Protein AF-A0AAE0BV08-F1 (afdb_monomer_lite)

Secondary structure (DSSP, 8-state):
-HHHHHHHHHH-TT------HHHHHHHHHHHHHTSHHHHHHHHHHHHHHHHHHH-HHHHHHHHHHHHHHHHHHHHHS---HHHHHHHHHH--PPPPPPP-TTSTTHHHHHHHHHHHTHHHHHHHHHSTTHHHHTTPPP--TT--HHHHHHHHHHTTGGG----TTHHHHHHHHHHHHHHHHHHHHHHHT-HHHHHHHHHHHHHHHHHHHHHHHHTSSS--HHHHHHHHHHHH----TT-TTS--TTHHHH-TT---SS-HHHHHHHHHHHHHHHHHH--HHHHHHHHT-TTTTTS-GGGSHHHHHHHHHHHHHHTTT-HHHHHHHHHHHHHTHHHHTT-

pLDDT: mean 81.45, std 15.96, range [38.78, 97.81]

Organism: NCBI:txid36881

InterPro domains:
  IPR012337 Ribonuclease H-like superfamily [SSF53098] (16-294)

Radius of gyration: 28.5 Å; chains: 1; bounding box: 65×54×90 Å

Foldseek 3Di:
DVVVQVVVCVVVVLDHDFDQQLVLLLVLLVVLCVQPLNVVLLVLLLLLQVVCVVQPVSVVQLQVLQVVVVVVVVVPPPDDPPVVVVVVVVDDDQHQFHQDPPDRCSSLVNLVSVLVSLRSLLCSLPPPCNCVSLVNFPPDPPDDSVVSLVVSLVVVCPPDPDDDDVSVVVSVVSVVSNVSSVVNNVSSPDVLSNVLSVVSSLLCVLSVVSSVVSVDPDDCLLVSLVSLCLQQPADDPPCPPRHRSLNLLQDPPRPHPDDNVSSVVSNVSSVVSCVRRDALSSLLSNLVDPVNLVDPSVVDVVSLVSQLVVLCSVVVNDNVRSVVVVVCSVCVSVVVVPD

Sequence (339 aa):
MREARAQVEEKLPHSFTYSCGIHGVHKWIEDYCALPTVAKVIKDHEFIVKKFRNKQFLHAELFRAQRSAELKHLFTSTIVEEDTEKEYERFTPLTLVRKGATRMGSAYDMLVRNMELKEALDKVVTHADYGKRCGIAQRRSGMAAEQVAAETVVARDAYATETGEAAEELRLTIVEMQKQYIALKELVRDENMWDLTQEVIDLLAPLIVFLKDLDSHQAMMGEVYRRCERLTKDVEEGDEGDAGHFSKYGAEDYASLLPLDERQRLQEIGIARWNYLHTPLHSFAYCLNPRLHFIDHFADTEVRQDFHTCAMKFCGGDEDLATEMEVDYTEYPYHFRKR

Structure (mmCIF, N/CA/C/O backbone):
data_AF-A0AAE0BV08-F1
#
_entry.id   AF-A0AAE0BV08-F1
#
loop_
_atom_site.group_PDB
_atom_site.id
_atom_site.type_symbol
_atom_site.label_atom_id
_atom_site.label_alt_id
_atom_site.label_comp_id
_atom_site.label_asym_id
_atom_site.label_entity_id
_atom_site.label_seq_id
_atom_site.pdbx_PDB_ins_code
_atom_site.Cartn_x
_atom_site.Cartn_y
_atom_site.Cartn_z
_atom_site.occupancy
_atom_site.B_iso_or_equiv
_atom_site.auth_seq_id
_atom_site.auth_comp_id
_atom_site.auth_asym_id
_atom_site.auth_atom_id
_atom_site.pdbx_PDB_model_num
ATOM 1 N N . MET A 1 1 ? 17.265 12.134 -7.897 1.00 74.50 1 MET A N 1
ATOM 2 C CA . MET A 1 1 ? 17.816 10.773 -8.119 1.00 74.50 1 MET A CA 1
ATOM 3 C C . MET A 1 1 ? 18.442 10.584 -9.486 1.00 74.50 1 MET A C 1
ATOM 5 O O . MET A 1 1 ? 19.548 10.067 -9.514 1.00 74.50 1 MET A O 1
ATOM 9 N N . ARG A 1 2 ? 17.797 10.990 -10.593 1.00 74.44 2 ARG A N 1
ATOM 10 C CA . ARG A 1 2 ? 18.410 10.926 -11.936 1.00 74.44 2 ARG A CA 1
ATOM 11 C C . ARG A 1 2 ? 19.794 11.593 -11.971 1.00 74.44 2 ARG A C 1
ATOM 13 O O . ARG A 1 2 ? 20.752 10.949 -12.369 1.00 74.44 2 ARG A O 1
ATOM 20 N N . GLU A 1 3 ? 19.914 12.794 -11.407 1.00 79.50 3 GLU A N 1
ATOM 21 C CA . GLU A 1 3 ? 21.197 13.504 -11.257 1.00 79.50 3 GLU A CA 1
ATOM 22 C C . GLU A 1 3 ? 22.227 12.736 -10.415 1.00 79.50 3 GLU A C 1
ATOM 24 O O . GLU A 1 3 ? 23.377 12.603 -10.813 1.00 79.50 3 GLU A O 1
ATOM 29 N N . ALA A 1 4 ? 21.818 12.181 -9.270 1.00 83.19 4 ALA A N 1
ATOM 30 C CA . ALA A 1 4 ? 22.711 11.399 -8.414 1.00 83.19 4 ALA A CA 1
ATOM 31 C C . ALA A 1 4 ? 23.225 10.134 -9.124 1.00 83.19 4 ALA A C 1
ATOM 33 O O . ALA A 1 4 ? 24.393 9.791 -8.982 1.00 83.19 4 ALA A O 1
ATOM 34 N N . ARG A 1 5 ? 22.376 9.464 -9.919 1.00 84.06 5 ARG A N 1
ATOM 35 C CA . ARG A 1 5 ? 22.797 8.338 -10.769 1.00 84.06 5 ARG A CA 1
ATOM 36 C C . ARG A 1 5 ? 23.774 8.804 -11.842 1.00 84.06 5 ARG A C 1
ATOM 38 O O . ARG A 1 5 ? 24.831 8.203 -11.961 1.00 84.06 5 ARG A O 1
ATOM 45 N N . ALA A 1 6 ? 23.471 9.900 -12.540 1.00 82.62 6 ALA A N 1
ATOM 46 C CA . ALA A 1 6 ? 24.358 10.462 -13.556 1.00 82.62 6 ALA A CA 1
ATOM 47 C C . ALA A 1 6 ? 25.756 10.776 -12.992 1.00 82.62 6 ALA A C 1
ATOM 49 O O . ALA A 1 6 ? 26.750 10.403 -13.599 1.00 82.62 6 ALA A O 1
ATOM 50 N N . GLN A 1 7 ? 25.846 11.347 -11.785 1.00 87.88 7 GLN A N 1
ATOM 51 C CA . GLN A 1 7 ? 27.127 11.608 -11.108 1.00 87.88 7 GLN A CA 1
ATOM 52 C C . GLN A 1 7 ? 27.908 10.333 -10.743 1.00 87.88 7 GLN A C 1
ATOM 54 O O . GLN A 1 7 ? 29.138 10.354 -10.688 1.00 87.88 7 GLN A O 1
ATOM 59 N N . VAL A 1 8 ? 27.217 9.231 -10.426 1.00 88.00 8 VAL A N 1
ATOM 60 C CA . VAL A 1 8 ? 27.863 7.936 -10.152 1.00 88.00 8 VAL A CA 1
ATOM 61 C C . VAL A 1 8 ? 28.336 7.299 -11.455 1.00 88.00 8 VAL A C 1
ATOM 63 O O . VAL A 1 8 ? 29.470 6.834 -11.521 1.00 88.00 8 VAL A O 1
ATOM 66 N N . GLU A 1 9 ? 27.499 7.318 -12.490 1.00 85.94 9 GLU A N 1
ATOM 67 C CA . GLU A 1 9 ? 27.819 6.751 -13.801 1.00 85.94 9 GLU A CA 1
ATOM 68 C C . GLU A 1 9 ? 28.918 7.540 -14.528 1.00 85.94 9 GLU A C 1
ATOM 70 O O . GLU A 1 9 ? 29.739 6.932 -15.201 1.00 85.94 9 GLU A O 1
ATOM 75 N N . GLU A 1 10 ? 29.034 8.855 -14.317 1.00 87.31 10 GLU A N 1
ATOM 76 C CA . GLU A 1 10 ? 30.170 9.657 -14.803 1.00 87.31 10 GLU A CA 1
ATOM 77 C C . GLU A 1 10 ? 31.505 9.161 -14.221 1.00 87.31 10 GLU A C 1
ATOM 79 O O . GLU A 1 10 ? 32.517 9.082 -14.916 1.00 87.31 10 GLU A O 1
ATOM 84 N N . LYS A 1 11 ? 31.509 8.781 -12.939 1.00 91.69 11 LYS A N 1
ATOM 85 C CA . LYS A 1 11 ? 32.701 8.247 -12.260 1.00 91.69 11 LYS A CA 1
ATOM 86 C C . LYS A 1 11 ? 32.967 6.784 -12.599 1.00 91.69 11 LYS A C 1
ATOM 88 O O . LYS A 1 11 ? 34.093 6.319 -12.433 1.00 91.69 11 LYS A O 1
ATOM 93 N N . LEU A 1 12 ? 31.935 6.056 -13.016 1.00 88.75 12 LEU A N 1
ATOM 94 C CA . LEU A 1 12 ? 31.954 4.620 -13.269 1.00 88.75 12 LEU A CA 1
ATOM 95 C C . LEU A 1 12 ? 31.266 4.315 -14.615 1.00 88.75 12 LEU A C 1
ATOM 97 O O . LEU A 1 12 ? 30.197 3.702 -14.630 1.00 88.75 12 LEU A O 1
ATOM 101 N N . PRO A 1 13 ? 31.876 4.699 -15.753 1.00 81.12 13 PRO A N 1
ATOM 102 C CA . PRO A 1 13 ? 31.217 4.700 -17.067 1.00 81.12 13 PRO A CA 1
ATOM 103 C C . PRO A 1 13 ? 30.806 3.309 -17.567 1.00 81.12 13 PRO A C 1
ATOM 105 O O . PRO A 1 13 ? 29.900 3.185 -18.385 1.00 81.12 13 PRO A O 1
ATOM 108 N N . HIS A 1 14 ? 31.434 2.253 -17.046 1.00 80.75 14 HIS A N 1
ATOM 109 C CA . HIS A 1 14 ? 31.120 0.857 -17.375 1.00 80.75 14 HIS A CA 1
ATOM 110 C C . HIS A 1 14 ? 30.172 0.191 -16.366 1.00 80.75 14 HIS A C 1
ATOM 112 O O . HIS A 1 14 ? 30.029 -1.029 -16.358 1.00 80.75 14 HIS A O 1
ATOM 118 N N . SER A 1 15 ? 29.564 0.969 -15.468 1.00 84.25 15 SER A N 1
ATOM 119 C CA . SER A 1 15 ? 28.635 0.474 -14.450 1.00 84.25 15 SER A CA 1
ATOM 120 C C . SER A 1 15 ? 27.222 0.959 -14.738 1.00 84.25 15 SER A C 1
ATOM 122 O O . SER A 1 15 ? 27.007 2.128 -15.053 1.00 84.25 15 SER A O 1
ATOM 124 N N . PHE A 1 16 ? 26.242 0.079 -14.554 1.00 85.56 16 PHE A N 1
ATOM 125 C CA . PHE A 1 16 ? 24.845 0.486 -14.472 1.00 85.56 16 PHE A CA 1
ATOM 126 C C . PHE A 1 16 ? 24.488 0.776 -13.019 1.00 85.56 16 PHE A C 1
ATOM 128 O O . PHE A 1 16 ? 24.707 -0.067 -12.147 1.00 85.56 16 PHE A O 1
ATOM 135 N N . THR A 1 17 ? 23.909 1.947 -12.757 1.00 88.06 17 THR A N 1
ATOM 136 C CA . THR A 1 17 ? 23.398 2.284 -11.424 1.00 88.06 17 THR A CA 1
ATOM 137 C C . THR A 1 17 ? 21.880 2.340 -11.456 1.00 88.06 17 THR A C 1
ATOM 139 O O . THR A 1 17 ? 21.293 3.136 -12.186 1.00 88.06 17 THR A O 1
ATOM 142 N N . TYR A 1 18 ? 21.224 1.539 -10.618 1.00 88.38 18 TYR A N 1
ATOM 143 C CA . TYR A 1 18 ? 19.767 1.514 -10.525 1.00 88.38 18 TYR A CA 1
ATOM 144 C C . TYR A 1 18 ? 19.263 1.665 -9.094 1.00 88.38 18 TYR A C 1
ATOM 146 O O . TYR A 1 18 ? 19.953 1.387 -8.113 1.00 88.38 18 TYR A O 1
ATOM 154 N N . SER A 1 19 ? 18.036 2.167 -8.985 1.00 88.69 19 SER A N 1
ATOM 155 C CA . SER A 1 19 ? 17.345 2.324 -7.709 1.00 88.69 19 SER A CA 1
ATOM 156 C C . SER A 1 19 ? 16.907 0.951 -7.194 1.00 88.69 19 SER A C 1
ATOM 158 O O . SER A 1 19 ? 16.412 0.130 -7.961 1.00 88.69 19 SER A O 1
ATOM 160 N N . CYS A 1 20 ? 17.035 0.698 -5.889 1.00 90.25 20 CYS A N 1
ATOM 161 C CA . CYS A 1 20 ? 16.509 -0.529 -5.287 1.00 90.25 20 CYS A CA 1
ATOM 162 C C . CYS A 1 20 ? 14.979 -0.575 -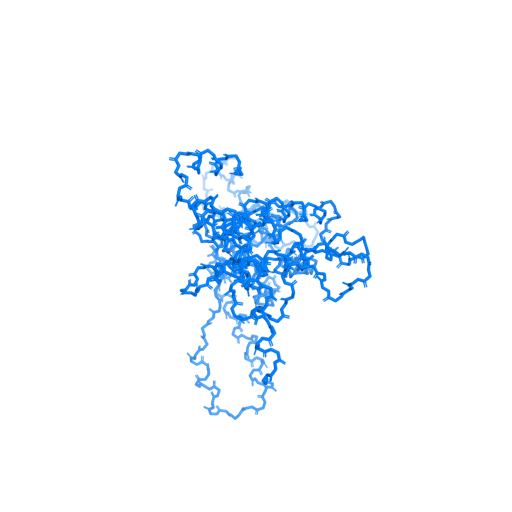5.436 1.00 90.25 20 CYS A C 1
ATOM 164 O O . CYS A 1 20 ? 14.282 0.278 -4.879 1.00 90.25 20 CYS A O 1
ATOM 166 N N . GLY A 1 21 ? 14.470 -1.584 -6.153 1.00 91.31 21 GLY A N 1
ATOM 167 C CA . GLY A 1 21 ? 13.038 -1.776 -6.394 1.00 91.31 21 GLY A CA 1
ATOM 168 C C . GLY A 1 21 ? 12.237 -1.866 -5.098 1.00 91.31 21 GLY A C 1
ATOM 169 O O . GLY A 1 21 ? 11.274 -1.124 -4.917 1.00 91.31 21 GLY A O 1
ATOM 170 N N . ILE A 1 22 ? 12.690 -2.707 -4.160 1.00 92.25 22 ILE A N 1
ATOM 171 C CA . ILE A 1 22 ? 12.053 -2.894 -2.846 1.00 92.25 22 ILE A CA 1
ATOM 172 C C . ILE A 1 22 ? 11.937 -1.552 -2.112 1.00 92.25 22 ILE A C 1
ATOM 174 O O . ILE A 1 22 ? 10.865 -1.193 -1.632 1.00 92.25 22 ILE A O 1
ATOM 178 N N . HIS A 1 23 ? 13.021 -0.770 -2.067 1.00 90.81 23 HIS A N 1
ATOM 179 C CA . HIS A 1 23 ? 13.011 0.535 -1.407 1.00 90.81 23 HIS A CA 1
ATOM 180 C C . HIS A 1 23 ? 12.068 1.517 -2.122 1.00 90.81 23 HIS A C 1
ATOM 182 O O . HIS A 1 23 ? 11.272 2.183 -1.464 1.00 90.81 23 HIS A O 1
ATOM 188 N N . GLY A 1 24 ? 12.105 1.602 -3.454 1.00 92.44 24 GLY A N 1
ATOM 189 C CA . GLY A 1 24 ? 11.241 2.534 -4.180 1.00 92.44 24 GLY A CA 1
ATOM 190 C C . GLY A 1 24 ? 9.751 2.204 -4.055 1.00 92.44 24 GLY A C 1
ATOM 191 O O . GLY A 1 24 ? 8.963 3.111 -3.797 1.00 92.44 24 GLY A O 1
ATOM 192 N N . VAL A 1 25 ? 9.363 0.925 -4.137 1.00 93.81 25 VAL A N 1
ATOM 193 C CA . VAL A 1 25 ? 7.966 0.495 -3.932 1.00 93.81 25 VAL A CA 1
ATOM 194 C C . VAL A 1 25 ? 7.541 0.671 -2.475 1.00 93.81 25 VAL A C 1
ATOM 196 O O . VAL A 1 25 ? 6.439 1.141 -2.207 1.00 93.81 25 VAL A O 1
ATOM 199 N N . HIS A 1 26 ? 8.421 0.385 -1.513 1.00 93.25 26 HIS A N 1
ATOM 200 C CA . HIS A 1 26 ? 8.129 0.659 -0.109 1.00 93.25 26 HIS A CA 1
ATOM 201 C C . HIS A 1 26 ? 7.868 2.151 0.142 1.00 93.25 26 HIS A C 1
ATOM 203 O O . HIS A 1 26 ? 6.894 2.487 0.811 1.00 93.25 26 HIS A O 1
ATOM 209 N N . LYS A 1 27 ? 8.679 3.044 -0.441 1.00 93.25 27 LYS A N 1
ATOM 210 C CA . LYS A 1 27 ? 8.475 4.499 -0.353 1.00 93.25 27 LYS A CA 1
ATOM 211 C C . LYS A 1 27 ? 7.179 4.951 -1.017 1.00 93.25 27 LYS A C 1
ATOM 213 O O . LYS A 1 27 ? 6.532 5.860 -0.516 1.00 93.25 27 LYS A O 1
ATOM 218 N N . TRP A 1 28 ? 6.783 4.302 -2.106 1.00 94.69 28 TRP A N 1
ATOM 219 C CA . TRP A 1 28 ? 5.495 4.548 -2.748 1.00 94.69 28 TRP A CA 1
ATOM 220 C C . TRP A 1 28 ? 4.328 4.209 -1.814 1.00 94.69 28 TRP A C 1
ATOM 222 O O . TRP A 1 28 ? 3.440 5.032 -1.609 1.00 94.69 28 TRP A O 1
ATOM 232 N N . ILE A 1 29 ? 4.378 3.042 -1.164 1.00 94.81 29 ILE A N 1
ATOM 233 C CA . ILE A 1 29 ? 3.390 2.648 -0.149 1.00 94.81 29 ILE A CA 1
ATOM 234 C C . ILE A 1 29 ? 3.372 3.651 1.013 1.00 94.81 29 ILE A C 1
ATOM 236 O O . ILE 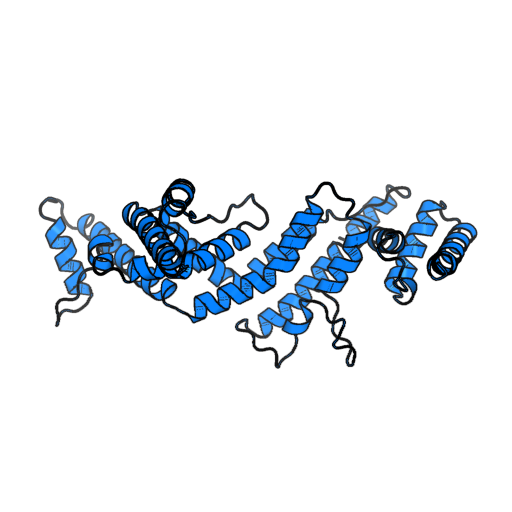A 1 29 ? 2.296 4.018 1.480 1.00 94.81 29 ILE A O 1
ATOM 240 N N . GLU A 1 30 ? 4.540 4.098 1.490 1.00 94.44 30 GLU A N 1
ATOM 241 C CA . GLU A 1 30 ? 4.630 5.096 2.565 1.00 94.44 30 GLU A CA 1
ATOM 242 C C . GLU A 1 30 ? 3.973 6.424 2.187 1.00 94.44 30 GLU A C 1
ATOM 244 O O . GLU A 1 30 ? 3.237 6.973 3.005 1.00 94.44 30 GLU A O 1
ATOM 249 N N . ASP A 1 31 ? 4.187 6.913 0.964 1.00 95.94 31 ASP A N 1
ATOM 250 C CA . ASP A 1 31 ? 3.569 8.154 0.497 1.00 95.94 31 ASP A CA 1
ATOM 251 C C . ASP A 1 31 ? 2.042 8.030 0.408 1.00 95.94 31 ASP A C 1
ATOM 253 O O . ASP A 1 31 ? 1.333 8.935 0.842 1.00 95.94 31 ASP A O 1
ATOM 257 N N . TYR A 1 32 ? 1.519 6.898 -0.082 1.00 95.12 32 TYR A N 1
ATOM 258 C CA . TYR A 1 32 ? 0.073 6.636 -0.080 1.00 95.12 32 TYR A CA 1
ATOM 259 C C . TYR A 1 32 ? -0.476 6.552 1.346 1.00 95.12 32 TYR A C 1
ATOM 261 O O . TYR A 1 32 ? -1.512 7.134 1.650 1.00 95.12 32 TYR A O 1
ATOM 269 N N . CYS A 1 33 ? 0.253 5.908 2.260 1.00 95.50 33 CYS A N 1
ATOM 270 C CA . CYS A 1 33 ? -0.113 5.855 3.676 1.00 95.50 33 CYS A CA 1
ATOM 271 C C . CYS A 1 33 ? -0.043 7.220 4.381 1.00 95.50 33 CYS A C 1
ATOM 273 O O . CYS A 1 33 ? -0.582 7.356 5.481 1.00 95.50 33 CYS A O 1
ATOM 275 N N . ALA A 1 34 ? 0.658 8.197 3.800 1.00 96.25 34 ALA A N 1
ATOM 276 C CA . ALA A 1 34 ? 0.805 9.544 4.339 1.00 96.25 34 ALA A CA 1
ATOM 277 C C . ALA A 1 34 ? -0.304 10.502 3.882 1.00 96.25 34 ALA A C 1
ATOM 279 O O . ALA A 1 34 ? -0.413 11.596 4.443 1.00 96.25 34 ALA A O 1
ATOM 280 N N . LEU A 1 35 ? -1.133 10.104 2.912 1.00 96.25 35 LEU A N 1
ATOM 281 C CA . LEU A 1 35 ? -2.312 10.871 2.525 1.00 96.25 35 LEU A CA 1
ATOM 282 C C . LEU A 1 35 ? -3.265 11.031 3.724 1.00 96.25 35 LEU A C 1
ATOM 284 O O . LEU A 1 35 ? -3.435 10.067 4.477 1.00 96.25 35 LEU A O 1
ATOM 288 N N . PRO A 1 36 ? -3.862 12.216 3.956 1.00 97.56 36 PRO A N 1
ATOM 289 C CA . PRO A 1 36 ? -4.605 12.498 5.186 1.00 97.56 36 PRO A CA 1
ATOM 290 C C . PRO A 1 36 ? -5.713 11.488 5.502 1.00 97.56 36 PRO A C 1
ATOM 292 O O . PRO A 1 36 ? -5.794 11.011 6.641 1.00 97.56 36 PRO A O 1
ATOM 295 N N . THR A 1 37 ? -6.523 11.120 4.510 1.00 96.94 37 THR A N 1
ATOM 296 C CA . THR A 1 37 ? -7.627 10.171 4.683 1.00 96.94 37 THR A CA 1
ATOM 297 C C . THR A 1 37 ? -7.101 8.767 4.981 1.00 96.94 37 THR A C 1
ATOM 299 O O . THR A 1 37 ? -7.521 8.138 5.955 1.00 96.94 37 THR A O 1
ATOM 302 N N . VAL A 1 38 ? -6.091 8.309 4.237 1.00 96.62 38 VAL A N 1
ATOM 303 C CA . VAL A 1 38 ? -5.442 7.004 4.459 1.00 96.62 38 VAL A CA 1
ATOM 304 C C . VAL A 1 38 ? -4.772 6.940 5.838 1.00 96.62 38 VAL A C 1
ATOM 306 O O . VAL A 1 38 ? -4.929 5.971 6.585 1.00 96.62 38 VAL A O 1
ATOM 309 N N . ALA A 1 39 ? -4.060 7.996 6.227 1.00 97.38 39 ALA A N 1
ATOM 310 C CA . ALA A 1 39 ? -3.398 8.102 7.519 1.00 97.38 39 ALA A CA 1
ATOM 311 C C . ALA A 1 39 ? -4.404 8.085 8.679 1.00 97.38 39 ALA A C 1
ATOM 313 O O . ALA A 1 39 ? -4.110 7.518 9.736 1.00 97.38 39 ALA A O 1
ATOM 314 N N . LYS A 1 40 ? -5.589 8.686 8.497 1.00 97.56 40 LYS A N 1
ATOM 315 C CA . LYS A 1 40 ? -6.686 8.608 9.468 1.00 97.56 40 LYS A CA 1
ATOM 316 C C . LYS A 1 40 ? -7.178 7.169 9.623 1.00 97.56 40 LYS A C 1
ATOM 318 O O . LYS A 1 40 ? -7.210 6.690 10.752 1.00 97.56 40 LYS A O 1
ATOM 323 N N . VAL A 1 41 ? -7.471 6.469 8.523 1.00 97.75 41 VAL A N 1
ATOM 324 C CA . VAL A 1 41 ? -7.887 5.051 8.543 1.00 97.75 41 VAL A CA 1
ATOM 325 C C . VAL A 1 41 ? -6.865 4.198 9.296 1.00 97.75 41 VAL A C 1
ATOM 327 O O . VAL A 1 41 ? -7.210 3.454 10.213 1.00 97.75 41 VAL A O 1
ATOM 330 N N . ILE A 1 42 ? -5.575 4.364 8.991 1.00 97.25 42 ILE A N 1
ATOM 331 C CA . ILE A 1 42 ? -4.503 3.636 9.682 1.00 97.25 42 ILE A CA 1
ATOM 332 C C . ILE A 1 42 ? -4.518 3.926 11.192 1.00 97.25 42 ILE A C 1
ATOM 334 O O . ILE A 1 42 ? -4.432 2.988 11.986 1.00 97.25 42 ILE A O 1
ATOM 338 N N . LYS A 1 43 ? -4.655 5.192 11.607 1.00 97.50 43 LYS A N 1
ATOM 339 C CA . LYS A 1 43 ? -4.729 5.572 13.032 1.00 97.50 43 LYS A CA 1
ATOM 340 C C . LYS A 1 43 ? -5.957 4.989 13.732 1.00 97.50 43 LYS A C 1
ATOM 342 O O . LYS A 1 43 ? -5.848 4.547 14.877 1.00 97.50 43 LYS A O 1
ATOM 347 N N . ASP A 1 44 ? -7.098 4.961 13.055 1.00 97.81 44 ASP A N 1
ATOM 348 C CA . ASP A 1 44 ? -8.344 4.390 13.566 1.00 97.81 44 ASP A CA 1
ATOM 349 C C . ASP A 1 44 ? -8.181 2.880 13.828 1.00 97.81 44 ASP A C 1
ATOM 351 O O . ASP A 1 44 ? -8.502 2.378 14.910 1.00 97.81 44 ASP A O 1
ATOM 355 N N . HIS A 1 45 ? -7.540 2.154 12.911 1.00 97.44 45 HIS A N 1
ATOM 356 C CA . HIS A 1 45 ? -7.198 0.747 13.124 1.00 97.44 45 HIS A CA 1
ATOM 357 C C . HIS A 1 45 ? -6.132 0.523 14.201 1.00 97.44 45 HIS A C 1
ATOM 359 O O . HIS A 1 45 ? -6.258 -0.409 15.001 1.00 97.44 45 HIS A O 1
ATOM 365 N N . GLU A 1 46 ? -5.106 1.373 14.287 1.00 96.06 46 GLU A N 1
ATOM 366 C CA . GLU A 1 46 ? -4.131 1.327 15.384 1.00 96.06 46 GLU A CA 1
ATOM 367 C C . GLU A 1 46 ? -4.818 1.511 16.743 1.00 96.06 46 GLU A C 1
ATOM 369 O O . GLU A 1 46 ? -4.471 0.834 17.719 1.00 96.06 46 GLU A O 1
ATOM 374 N N . PHE A 1 47 ? -5.826 2.384 16.808 1.00 96.19 47 PHE A N 1
ATOM 375 C CA . PHE A 1 47 ? -6.640 2.587 17.997 1.00 96.19 47 PHE A CA 1
ATOM 376 C C . PHE A 1 47 ? -7.426 1.324 18.370 1.00 96.19 47 PHE A C 1
ATOM 378 O O . PHE A 1 47 ? -7.336 0.887 19.524 1.00 96.19 47 PHE A O 1
ATOM 385 N N . ILE A 1 48 ? -8.099 0.677 17.409 1.00 95.31 48 ILE A N 1
ATOM 386 C CA . ILE A 1 48 ? -8.787 -0.611 17.617 1.00 95.31 48 ILE A CA 1
ATOM 387 C C . ILE A 1 48 ? -7.811 -1.652 18.179 1.00 95.31 48 ILE A C 1
ATOM 389 O O . ILE A 1 48 ? -8.037 -2.213 19.259 1.00 95.31 48 ILE A O 1
ATOM 393 N N . VAL A 1 49 ? -6.676 -1.856 17.503 1.00 93.94 49 VAL A N 1
ATOM 394 C CA . VAL A 1 49 ? -5.661 -2.845 17.893 1.00 93.94 49 VAL A CA 1
ATOM 395 C C . VAL A 1 49 ? -5.131 -2.566 19.298 1.00 93.94 49 VAL A C 1
ATOM 397 O O . VAL A 1 49 ? -5.028 -3.481 20.123 1.00 93.94 49 VAL A O 1
ATOM 400 N N . LYS A 1 50 ? -4.813 -1.304 19.607 1.00 92.88 50 LYS A N 1
ATOM 401 C CA . LYS A 1 50 ? -4.315 -0.888 20.924 1.00 92.88 50 LYS A CA 1
ATOM 402 C C . LYS A 1 50 ? -5.331 -1.194 22.020 1.00 92.88 50 LYS A C 1
ATOM 404 O O . LYS A 1 50 ? -4.946 -1.699 23.075 1.00 92.88 50 LYS A O 1
ATOM 409 N N . LYS A 1 51 ? -6.616 -0.910 21.798 1.00 91.50 51 LYS A N 1
ATOM 410 C CA . LYS A 1 51 ? -7.654 -1.100 22.819 1.00 91.50 51 LYS A CA 1
ATOM 411 C C . LYS A 1 51 ? -7.973 -2.563 23.075 1.00 91.50 51 LYS A C 1
ATOM 413 O O . LYS A 1 51 ? -7.970 -2.976 24.235 1.00 91.50 51 LYS A O 1
ATOM 418 N N . PHE A 1 52 ? -8.159 -3.350 22.022 1.00 89.50 52 PHE A N 1
ATOM 419 C CA . PHE A 1 52 ? -8.456 -4.772 22.164 1.00 89.50 52 PHE A CA 1
ATOM 420 C C . PHE A 1 52 ? -7.283 -5.553 22.762 1.00 89.50 52 PHE A C 1
ATOM 422 O O . PHE A 1 52 ? -7.494 -6.390 23.635 1.00 89.50 52 PHE A O 1
ATOM 429 N N . ARG A 1 53 ? -6.033 -5.251 22.378 1.00 85.06 53 ARG A N 1
ATOM 430 C CA . ARG A 1 53 ? -4.861 -5.966 22.917 1.00 85.06 53 ARG A CA 1
ATOM 431 C C . ARG A 1 53 ? -4.515 -5.585 24.356 1.00 85.06 53 ARG A C 1
ATOM 433 O O . ARG A 1 53 ? -4.012 -6.429 25.090 1.00 85.06 53 ARG A O 1
ATOM 440 N N . ASN A 1 54 ? -4.766 -4.342 24.772 1.00 84.94 54 ASN A N 1
ATOM 441 C CA . ASN A 1 54 ? -4.410 -3.890 26.123 1.00 84.94 54 ASN A CA 1
ATOM 442 C C . ASN A 1 54 ? -5.430 -4.312 27.194 1.00 84.94 54 ASN A C 1
ATOM 444 O O . ASN A 1 54 ? -5.128 -4.250 28.385 1.00 84.94 54 ASN A O 1
ATOM 448 N N . LYS A 1 55 ? -6.634 -4.745 26.803 1.00 82.06 55 LYS A N 1
ATOM 449 C CA . LYS A 1 55 ? -7.646 -5.272 27.725 1.00 82.06 55 LYS A CA 1
ATOM 450 C C . LYS A 1 55 ? -7.823 -6.765 27.495 1.00 82.06 55 LYS A C 1
ATOM 452 O O . LYS A 1 55 ? -8.498 -7.172 26.557 1.00 82.06 55 LYS A O 1
ATOM 457 N N . GLN A 1 56 ? -7.287 -7.572 28.414 1.00 80.81 56 GLN A N 1
ATOM 458 C CA . GLN A 1 56 ? -7.377 -9.039 28.364 1.00 80.81 56 GLN A CA 1
ATOM 459 C C . GLN A 1 56 ? -8.805 -9.544 28.123 1.00 80.81 56 GLN A C 1
ATOM 461 O O . GLN A 1 56 ? -8.998 -10.481 27.359 1.00 80.81 56 GLN A O 1
ATOM 466 N N . PHE A 1 57 ? -9.806 -8.892 28.723 1.00 82.94 57 PHE A N 1
ATOM 467 C CA . PHE A 1 57 ? -11.210 -9.218 28.489 1.00 82.94 57 PHE A CA 1
ATOM 468 C C . PHE A 1 57 ? -11.640 -9.011 27.025 1.00 82.94 57 PHE A C 1
ATOM 470 O O . PHE A 1 57 ? -12.225 -9.921 26.454 1.00 82.94 57 PHE A O 1
ATOM 477 N N . LEU A 1 58 ? -11.337 -7.861 26.408 1.00 82.25 58 LEU A N 1
ATOM 478 C CA . LEU A 1 58 ? -11.716 -7.596 25.011 1.00 82.25 58 LEU A CA 1
ATOM 479 C C . LEU A 1 58 ? -11.040 -8.585 24.061 1.00 82.25 58 LEU A C 1
ATOM 481 O O . LEU A 1 58 ? -11.671 -9.093 23.143 1.00 82.25 58 LEU A O 1
ATOM 485 N N . HIS A 1 59 ? -9.776 -8.904 24.327 1.00 82.81 59 HIS A N 1
ATOM 486 C CA . HIS A 1 59 ? -9.047 -9.929 23.592 1.00 82.81 59 HIS A CA 1
ATOM 487 C C . HIS A 1 59 ? -9.688 -11.321 23.742 1.00 82.81 59 HIS A C 1
ATOM 489 O O . HIS A 1 59 ? -9.852 -12.038 22.760 1.00 82.81 59 HIS A O 1
ATOM 495 N N . ALA A 1 60 ? -10.095 -11.696 24.959 1.00 83.69 60 ALA A N 1
ATOM 496 C CA . ALA A 1 60 ? -10.761 -12.971 25.216 1.00 83.69 60 ALA A CA 1
ATOM 497 C C . ALA A 1 60 ? -12.146 -13.058 24.554 1.00 83.69 60 ALA A C 1
ATOM 499 O O . ALA A 1 60 ? -12.489 -14.103 24.004 1.00 83.69 60 ALA A O 1
ATOM 500 N N . GLU A 1 61 ? -12.933 -11.980 24.576 1.00 85.12 61 GLU A N 1
ATOM 501 C CA . GLU A 1 61 ? -14.230 -11.952 23.891 1.00 85.12 61 GLU A CA 1
ATOM 502 C C . GLU A 1 61 ? -14.095 -11.945 22.378 1.00 85.12 61 GLU A C 1
ATOM 504 O O . GLU A 1 61 ? -14.910 -12.574 21.713 1.00 85.12 61 GLU A O 1
ATOM 509 N N . LEU A 1 62 ? -13.058 -11.310 21.828 1.00 84.94 62 LEU A N 1
ATOM 510 C CA . LEU A 1 62 ? -12.786 -11.379 20.396 1.00 84.94 62 LEU A CA 1
ATOM 511 C C . LEU A 1 62 ? -12.615 -12.838 19.955 1.00 84.94 62 LEU A C 1
ATOM 513 O O . LEU A 1 62 ? -13.292 -13.282 19.032 1.00 84.94 62 LEU A O 1
ATOM 517 N N . PHE A 1 63 ? -11.818 -13.618 20.690 1.00 84.19 63 PHE A N 1
ATOM 518 C CA . PHE A 1 63 ? -11.663 -15.047 20.413 1.00 84.19 63 PHE A CA 1
ATOM 519 C C . PHE A 1 63 ? -12.966 -15.840 20.548 1.00 84.19 63 PHE A C 1
ATOM 521 O O . PHE A 1 63 ? -13.226 -16.743 19.751 1.00 84.19 63 PHE A O 1
ATOM 528 N N . ARG A 1 64 ? -13.804 -15.521 21.543 1.00 85.00 64 ARG A N 1
ATOM 529 C CA . ARG A 1 64 ? -15.123 -16.161 21.704 1.00 85.00 64 ARG A CA 1
ATOM 530 C C . ARG A 1 64 ? -16.060 -15.816 20.549 1.00 85.00 64 ARG A C 1
ATOM 532 O O . ARG A 1 64 ? -16.764 -16.696 20.053 1.00 85.00 64 ARG A O 1
ATOM 539 N N . ALA A 1 65 ? -16.051 -14.561 20.108 1.00 83.81 65 ALA A N 1
ATOM 540 C CA . ALA A 1 65 ? -16.866 -14.075 19.005 1.00 83.81 65 ALA A CA 1
ATOM 541 C C . ALA A 1 65 ? -16.461 -14.723 17.673 1.00 83.81 65 ALA A C 1
ATOM 543 O O . ALA A 1 65 ? -17.345 -15.140 16.927 1.00 83.81 65 ALA A O 1
ATOM 544 N N . GLN A 1 66 ? -15.156 -14.881 17.415 1.00 84.50 66 GLN A N 1
ATOM 545 C CA . GLN A 1 66 ? -14.639 -15.597 16.240 1.00 84.50 66 GLN A CA 1
ATOM 546 C C . GLN A 1 66 ? -15.103 -17.056 16.219 1.00 84.50 66 GLN A C 1
ATOM 548 O O . GLN A 1 66 ? -15.756 -17.474 15.267 1.00 84.50 66 GLN A O 1
ATOM 553 N N . ARG A 1 67 ? -14.882 -17.795 17.317 1.00 80.25 67 ARG A N 1
ATOM 554 C CA . ARG A 1 67 ? -15.334 -19.194 17.438 1.00 80.25 67 ARG A CA 1
ATOM 555 C C . ARG A 1 67 ? -16.838 -19.341 17.210 1.00 80.25 67 ARG A C 1
ATOM 557 O O . ARG A 1 67 ? -17.285 -20.280 16.565 1.00 80.25 67 ARG A O 1
ATOM 564 N N . SER A 1 68 ? -17.626 -18.399 17.728 1.00 76.75 68 SER A N 1
ATOM 565 C CA . SER A 1 68 ? -19.086 -18.422 17.580 1.00 76.75 68 SER A CA 1
ATOM 566 C C . SER A 1 68 ? -19.550 -18.123 16.150 1.00 76.75 68 SER A C 1
ATOM 568 O O . SER A 1 68 ? -20.614 -18.587 15.749 1.00 76.75 68 SER A O 1
ATOM 570 N N . ALA A 1 69 ? -18.798 -17.318 15.392 1.00 73.12 69 ALA A N 1
ATOM 571 C CA . ALA A 1 69 ? -19.110 -16.999 13.999 1.00 73.12 69 ALA A CA 1
ATOM 572 C C . ALA A 1 69 ? -18.866 -18.206 13.082 1.00 73.12 69 ALA A C 1
ATOM 574 O O . ALA A 1 69 ? -19.729 -18.556 12.284 1.00 73.12 69 ALA A O 1
ATOM 575 N N . GLU A 1 70 ? -17.740 -18.888 13.260 1.00 67.50 70 GLU A N 1
ATOM 576 C CA . GLU A 1 70 ? -17.376 -20.052 12.449 1.00 67.50 70 GLU A CA 1
ATOM 577 C C . GLU A 1 70 ? -18.224 -21.279 12.757 1.00 67.50 70 GLU A C 1
ATOM 579 O O . GLU A 1 70 ? -18.642 -21.978 11.839 1.00 67.50 70 GLU A O 1
ATOM 584 N N . LEU A 1 71 ? -18.576 -21.489 14.030 1.00 61.69 71 LEU A N 1
ATOM 585 C CA . LEU A 1 71 ? -19.529 -22.528 14.412 1.00 61.69 71 LEU A CA 1
ATOM 586 C C . LEU A 1 71 ? -20.848 -22.391 13.649 1.00 61.69 71 LEU A C 1
ATOM 588 O O . LEU A 1 71 ? -21.385 -23.381 13.163 1.00 61.69 71 LEU A O 1
ATOM 592 N N . LYS A 1 72 ? -21.359 -21.166 13.480 1.00 62.12 72 LYS A N 1
ATOM 593 C CA . LYS A 1 72 ? -22.574 -20.945 12.684 1.00 62.12 72 LYS A CA 1
ATOM 594 C C . LYS A 1 72 ? -22.392 -21.344 11.220 1.00 62.12 72 LYS A C 1
ATOM 596 O O . LYS A 1 72 ? -23.335 -21.874 10.639 1.00 62.12 72 LYS A O 1
ATOM 601 N N . HIS A 1 73 ? -21.214 -21.117 10.641 1.00 61.78 73 HIS A N 1
ATOM 602 C CA . HIS A 1 73 ? -20.905 -21.546 9.276 1.00 61.78 73 HIS A CA 1
ATOM 603 C C . HIS A 1 73 ? -20.827 -23.075 9.159 1.00 61.78 73 HIS A C 1
ATOM 605 O O . HIS A 1 73 ? -21.443 -23.643 8.262 1.00 61.78 73 HIS A O 1
ATOM 611 N N . LEU A 1 74 ? -20.170 -23.747 10.107 1.00 58.00 74 LEU A N 1
ATOM 612 C CA . LEU A 1 74 ? -20.054 -25.210 10.127 1.00 58.00 74 LEU A CA 1
ATOM 613 C C . LEU A 1 74 ? -21.402 -25.915 10.337 1.00 58.00 74 LEU A C 1
ATOM 615 O O . LEU A 1 74 ? -21.660 -26.927 9.701 1.00 58.00 74 LEU A O 1
ATOM 619 N N . PHE A 1 75 ? -22.295 -25.361 11.167 1.00 54.78 75 PHE A N 1
ATOM 620 C CA . PHE A 1 75 ? -23.643 -25.914 11.376 1.00 54.78 75 PHE A CA 1
ATOM 621 C C . PHE A 1 75 ? -24.626 -25.609 10.236 1.00 54.78 75 PHE A C 1
ATOM 623 O O . PHE A 1 75 ? -25.702 -26.202 10.183 1.00 54.78 75 PHE A O 1
ATOM 630 N N . THR A 1 76 ? -24.292 -24.676 9.340 1.00 57.84 76 THR A N 1
ATOM 631 C CA . THR A 1 76 ? -25.101 -24.381 8.146 1.00 57.84 76 THR A CA 1
ATOM 632 C C . THR A 1 76 ? -24.587 -25.088 6.894 1.00 57.84 76 THR A C 1
ATOM 634 O O . THR A 1 76 ? -25.381 -25.325 5.984 1.00 57.84 76 THR A O 1
ATOM 637 N N . SER A 1 77 ? -23.313 -25.494 6.844 1.00 54.34 77 SER A N 1
ATOM 638 C CA . SER A 1 77 ? -22.822 -26.432 5.833 1.00 54.34 77 SER A CA 1
ATOM 639 C C . SER A 1 77 ? -23.141 -27.866 6.246 1.00 54.34 77 SER A C 1
ATOM 641 O O . SER A 1 77 ? -22.721 -28.321 7.300 1.00 54.34 77 SER A O 1
ATOM 643 N N . THR A 1 78 ? -23.880 -28.582 5.407 1.00 50.69 78 THR A N 1
ATOM 644 C CA . THR A 1 78 ? -24.359 -29.960 5.589 1.00 50.69 78 THR A CA 1
ATOM 645 C C . THR A 1 78 ? -23.210 -30.985 5.651 1.00 50.69 78 THR A C 1
ATOM 647 O O . THR A 1 78 ? -23.048 -31.788 4.735 1.00 50.69 78 THR A O 1
ATOM 650 N N . ILE A 1 79 ? -22.369 -30.949 6.686 1.00 53.97 79 ILE A N 1
ATOM 651 C CA . ILE A 1 79 ? -21.214 -31.841 6.844 1.00 53.97 79 ILE A CA 1
ATOM 652 C C . ILE A 1 79 ? -21.405 -32.714 8.087 1.00 53.97 79 ILE A C 1
ATOM 654 O O . ILE A 1 79 ? -21.841 -32.267 9.143 1.00 53.97 79 ILE A O 1
ATOM 658 N N . VAL A 1 80 ? -21.134 -33.998 7.873 1.00 53.69 80 VAL A N 1
ATOM 659 C CA . VAL A 1 80 ? -21.305 -35.142 8.768 1.00 53.69 80 VAL A CA 1
ATOM 660 C C . VAL A 1 80 ? -20.495 -34.958 10.060 1.00 53.69 80 VAL A C 1
ATOM 662 O O . VAL A 1 80 ? -19.323 -34.594 10.015 1.00 53.69 80 VAL A O 1
ATOM 665 N N . GLU A 1 81 ? -21.129 -35.252 11.199 1.00 55.94 81 GLU A N 1
ATOM 666 C CA . GLU A 1 81 ? -20.692 -34.969 12.581 1.00 55.94 81 GLU A CA 1
ATOM 667 C C . GLU A 1 81 ? -19.279 -35.474 12.970 1.00 55.94 81 GLU A C 1
ATOM 669 O O . GLU A 1 81 ? -18.709 -34.993 13.949 1.00 55.94 81 GLU A O 1
ATOM 674 N N . GLU A 1 82 ? -18.675 -36.403 12.218 1.00 54.38 82 GLU A N 1
ATOM 675 C CA . GLU A 1 82 ? -17.359 -36.985 12.543 1.00 54.38 82 GLU A CA 1
ATOM 676 C C . GLU A 1 82 ? -16.147 -36.168 12.050 1.00 54.38 82 GLU A C 1
ATOM 678 O O . GLU A 1 82 ? -15.073 -36.265 12.649 1.00 54.38 82 GLU A O 1
ATOM 683 N N . ASP A 1 83 ? -16.282 -35.333 11.010 1.00 54.97 83 ASP A N 1
ATOM 684 C CA . ASP A 1 83 ? -15.170 -34.487 10.524 1.00 54.97 83 ASP A CA 1
ATOM 685 C C . ASP A 1 83 ? -15.128 -33.108 11.206 1.00 54.97 83 ASP A C 1
ATOM 687 O O . ASP A 1 83 ? -14.073 -32.467 11.273 1.00 54.97 83 ASP A O 1
ATOM 691 N N . THR A 1 84 ? -16.239 -32.682 11.811 1.00 54.62 84 THR A N 1
ATOM 692 C CA . THR A 1 84 ? -16.345 -31.391 12.501 1.00 54.62 84 THR A CA 1
ATOM 693 C C . THR A 1 84 ? -15.445 -31.280 13.732 1.00 54.62 84 THR A C 1
ATOM 695 O O . THR A 1 84 ? -14.897 -30.207 13.962 1.00 54.62 84 THR A O 1
ATOM 698 N N . GLU A 1 85 ? -15.215 -32.357 14.498 1.00 52.62 85 GLU A N 1
ATOM 699 C CA . GLU A 1 85 ? -14.308 -32.331 15.666 1.00 52.62 85 GLU A CA 1
ATOM 700 C C . GLU A 1 85 ? -12.829 -32.176 15.270 1.00 52.62 85 GLU A C 1
ATOM 702 O O . GLU A 1 85 ? -12.074 -31.468 15.939 1.00 52.62 85 GLU A O 1
ATOM 707 N N . LYS A 1 86 ? -12.402 -32.774 14.149 1.00 55.97 86 LYS A N 1
ATOM 708 C CA . LYS A 1 86 ? -11.019 -32.651 13.652 1.00 55.97 86 LYS A CA 1
ATOM 709 C C . LYS A 1 86 ? -10.733 -31.288 13.031 1.00 55.97 86 LYS A C 1
ATOM 711 O O . LYS A 1 86 ? -9.606 -30.800 13.138 1.00 55.97 86 LYS A O 1
ATOM 716 N N . GLU A 1 87 ? -11.719 -30.664 12.388 1.00 54.53 87 GLU A N 1
ATOM 717 C CA . GLU A 1 87 ? -11.609 -29.261 11.970 1.00 54.53 87 GLU A CA 1
ATOM 718 C C . GLU A 1 87 ? -11.618 -28.310 13.179 1.00 54.53 87 GLU A C 1
ATOM 720 O O . GLU A 1 87 ? -10.880 -27.323 13.188 1.00 54.53 87 GLU A O 1
ATOM 725 N N . TYR A 1 88 ? -12.344 -28.663 14.248 1.00 51.25 88 TYR A N 1
ATOM 726 C CA . TYR A 1 88 ? -12.408 -27.904 15.501 1.00 51.25 88 TYR A CA 1
ATOM 727 C C . TYR A 1 88 ? -11.047 -27.755 16.197 1.00 51.25 88 TYR A C 1
ATOM 729 O O . TYR A 1 88 ? -10.699 -26.669 16.665 1.00 51.25 88 TYR A O 1
ATOM 737 N N . GLU A 1 89 ? -10.245 -28.825 16.245 1.00 55.00 89 GLU A N 1
ATOM 738 C CA . GLU A 1 89 ? -8.900 -28.799 16.844 1.00 55.00 89 GLU A CA 1
ATOM 739 C C . GLU A 1 89 ? -7.883 -27.991 16.022 1.00 55.00 89 GLU A C 1
ATOM 741 O O . GLU A 1 89 ? -6.857 -27.557 16.551 1.00 55.00 89 GLU A O 1
ATOM 746 N N . ARG A 1 90 ? -8.162 -27.751 14.735 1.00 59.59 90 ARG A N 1
ATOM 747 C CA . ARG A 1 90 ? -7.279 -27.000 13.829 1.00 59.59 90 ARG A CA 1
ATOM 748 C C . ARG A 1 90 ? -7.549 -25.501 13.823 1.00 59.59 90 ARG A C 1
ATOM 750 O O . ARG A 1 90 ? -6.750 -24.752 13.251 1.00 59.59 90 ARG A O 1
ATOM 757 N N . PHE A 1 91 ? -8.628 -25.041 14.461 1.00 61.16 91 PHE A N 1
ATOM 758 C CA . PHE A 1 91 ? -8.952 -23.623 14.465 1.00 61.16 91 PHE A CA 1
ATOM 759 C C . PHE A 1 91 ? -7.916 -22.813 15.251 1.00 61.16 91 PHE A C 1
ATOM 761 O O . PHE A 1 91 ? -7.834 -22.867 16.482 1.00 61.16 91 PHE A O 1
ATOM 768 N N . THR A 1 92 ? -7.143 -22.012 14.520 1.00 69.19 92 THR A N 1
ATOM 769 C CA . THR A 1 92 ? -6.216 -21.033 15.086 1.00 69.19 92 THR A CA 1
ATOM 770 C C . THR A 1 92 ? -6.863 -19.654 14.995 1.00 69.19 92 THR A C 1
ATOM 772 O O . THR A 1 92 ? -6.926 -19.094 13.900 1.00 69.19 92 THR A O 1
ATOM 775 N N . PRO A 1 93 ? -7.333 -19.074 16.115 1.00 74.19 93 PRO A N 1
ATOM 776 C CA . PRO A 1 93 ? -8.000 -17.786 16.076 1.00 74.19 93 PRO A CA 1
ATOM 777 C C . PRO A 1 93 ? -7.088 -16.698 15.512 1.00 74.19 93 PRO A C 1
ATOM 779 O O . PRO A 1 93 ? -5.932 -16.555 15.929 1.00 74.19 93 PRO A O 1
ATOM 782 N N . LEU A 1 94 ? -7.618 -15.894 14.590 1.00 76.69 94 LEU A N 1
ATOM 783 C CA . LEU A 1 94 ? -6.873 -14.762 14.053 1.00 76.69 94 LEU A CA 1
ATOM 784 C C . LEU A 1 94 ? -6.614 -13.746 15.166 1.00 76.69 94 LEU A C 1
ATOM 786 O O . LEU A 1 94 ? -7.521 -13.352 15.894 1.00 76.69 94 LEU A O 1
ATOM 790 N N . THR A 1 95 ? -5.367 -13.298 15.278 1.00 80.56 95 THR A N 1
ATOM 791 C CA . THR A 1 95 ? -4.972 -12.250 16.224 1.00 80.56 95 THR A CA 1
ATOM 792 C C . THR A 1 95 ? -4.844 -10.905 15.523 1.00 80.56 95 THR A C 1
ATOM 794 O O . THR A 1 95 ? -4.490 -10.837 14.344 1.00 80.56 95 THR A O 1
ATOM 797 N N . LEU A 1 96 ? -5.101 -9.828 16.271 1.00 79.56 96 LEU A N 1
ATOM 798 C CA . LEU A 1 96 ? -4.898 -8.454 15.816 1.00 79.56 96 LEU A CA 1
ATOM 799 C C . LEU A 1 96 ? -3.408 -8.173 15.574 1.00 79.56 96 LEU A C 1
ATOM 801 O O . LEU A 1 96 ? -2.572 -8.277 16.488 1.00 79.56 96 LEU A O 1
ATOM 805 N N . VAL A 1 97 ? -3.088 -7.753 14.353 1.00 83.75 97 VAL A N 1
ATOM 806 C CA . VAL A 1 97 ? -1.725 -7.422 13.924 1.00 83.75 97 VAL A CA 1
ATOM 807 C C . VAL A 1 97 ? -1.441 -5.950 14.219 1.00 83.75 97 VAL A C 1
ATOM 809 O O . VAL A 1 97 ? -2.291 -5.089 14.030 1.00 83.75 97 VAL A O 1
ATOM 812 N N . ARG A 1 98 ? -0.245 -5.651 14.737 1.00 78.50 98 ARG A N 1
ATOM 813 C CA . ARG A 1 98 ? 0.223 -4.266 14.896 1.00 78.50 98 ARG A CA 1
ATOM 814 C C . ARG A 1 98 ? 0.979 -3.854 13.644 1.00 78.50 98 ARG A C 1
ATOM 816 O O . ARG A 1 98 ? 1.785 -4.642 13.148 1.00 78.50 98 ARG A O 1
ATOM 823 N N . LYS A 1 99 ? 0.832 -2.593 13.242 1.00 82.81 99 LYS A N 1
ATOM 824 C CA . LYS A 1 99 ? 1.795 -1.951 12.350 1.00 82.81 99 LYS A CA 1
ATOM 825 C C . LYS A 1 99 ? 3.190 -2.019 12.985 1.00 82.81 99 LYS A C 1
ATOM 827 O O . LYS A 1 99 ? 3.375 -1.668 14.152 1.00 82.81 99 LYS A O 1
ATOM 832 N N . GLY A 1 100 ? 4.160 -2.528 12.236 1.00 74.62 100 GLY A N 1
ATOM 833 C CA . GLY A 1 100 ? 5.548 -2.666 12.662 1.00 74.62 100 GLY A CA 1
ATOM 834 C C . GLY A 1 100 ? 6.422 -1.670 11.915 1.00 74.62 100 GLY A C 1
ATOM 835 O O . GLY A 1 100 ? 6.478 -1.716 10.692 1.00 74.62 100 GLY A O 1
ATOM 836 N N . ALA A 1 101 ? 7.145 -0.813 12.638 1.00 55.22 101 ALA A N 1
ATOM 837 C CA . ALA A 1 101 ? 7.984 0.233 12.041 1.00 55.22 101 ALA A CA 1
ATOM 838 C C . ALA A 1 101 ? 9.071 -0.299 11.084 1.00 55.22 101 ALA A C 1
ATOM 840 O O . ALA A 1 101 ? 9.520 0.426 10.208 1.00 55.22 101 ALA A O 1
ATOM 841 N N . THR A 1 102 ? 9.485 -1.560 11.239 1.00 58.25 102 THR A N 1
ATOM 842 C CA . THR A 1 102 ? 10.534 -2.204 10.431 1.00 58.25 102 THR A CA 1
ATOM 843 C C . THR A 1 102 ? 9.998 -3.189 9.392 1.00 58.25 102 THR A C 1
ATOM 845 O O . THR A 1 102 ? 10.779 -3.773 8.648 1.00 58.25 102 THR A O 1
ATOM 848 N N . ARG A 1 103 ? 8.679 -3.415 9.349 1.00 71.44 103 ARG A N 1
ATOM 849 C CA . ARG A 1 103 ? 8.053 -4.381 8.439 1.00 71.44 103 ARG A CA 1
ATOM 850 C C . ARG A 1 103 ? 7.349 -3.628 7.321 1.00 71.44 103 ARG A C 1
ATOM 852 O O . ARG A 1 103 ? 6.313 -2.996 7.556 1.00 71.44 103 ARG A O 1
ATOM 859 N N . MET A 1 104 ? 7.922 -3.701 6.123 1.00 80.69 104 MET A N 1
ATOM 860 C CA . MET A 1 104 ? 7.329 -3.114 4.924 1.00 80.69 104 MET A CA 1
ATOM 861 C C . MET A 1 104 ? 5.928 -3.704 4.710 1.00 80.69 104 MET A C 1
ATOM 863 O O . MET A 1 104 ? 5.734 -4.907 4.852 1.00 80.69 104 MET A O 1
ATOM 867 N N . GLY A 1 105 ? 4.937 -2.852 4.445 1.00 83.62 105 GLY A N 1
ATOM 868 C CA . GLY A 1 105 ? 3.551 -3.292 4.251 1.00 83.62 105 GLY A CA 1
ATOM 869 C C . GLY A 1 105 ? 2.769 -3.642 5.525 1.00 83.62 105 GLY A C 1
ATOM 870 O O . GLY A 1 105 ? 1.603 -3.999 5.435 1.00 83.62 105 GLY A O 1
ATOM 871 N N . SER A 1 106 ? 3.330 -3.476 6.728 1.00 89.94 106 SER A N 1
ATOM 872 C CA . SER A 1 106 ? 2.623 -3.856 7.968 1.00 89.94 106 SER A CA 1
ATOM 873 C C . SER A 1 106 ? 1.339 -3.069 8.263 1.00 89.94 106 SER A C 1
ATOM 875 O O . SER A 1 106 ? 0.504 -3.536 9.037 1.00 89.94 106 SER A O 1
ATOM 877 N N . ALA A 1 107 ? 1.168 -1.882 7.668 1.00 92.69 107 ALA A N 1
ATOM 878 C CA . ALA A 1 107 ? -0.104 -1.166 7.708 1.00 92.69 107 ALA A CA 1
ATOM 879 C C . ALA A 1 107 ? -1.183 -1.944 6.942 1.00 92.69 107 ALA A C 1
ATOM 881 O O . ALA A 1 107 ? -2.235 -2.211 7.507 1.00 92.69 107 ALA A O 1
ATOM 882 N N . TYR A 1 108 ? -0.884 -2.386 5.717 1.00 94.69 108 TYR A N 1
ATOM 883 C CA . TYR A 1 108 ? -1.785 -3.198 4.900 1.00 94.69 108 TYR A CA 1
ATOM 884 C C . TYR A 1 108 ? -2.207 -4.484 5.621 1.00 94.69 108 TYR A C 1
ATOM 886 O O . TYR A 1 108 ? -3.400 -4.744 5.752 1.00 94.69 108 TYR A O 1
ATOM 894 N N . ASP A 1 109 ? -1.252 -5.233 6.183 1.00 92.94 109 ASP A N 1
ATOM 895 C CA . ASP A 1 109 ? -1.558 -6.474 6.910 1.00 92.94 109 ASP A CA 1
ATOM 896 C C . ASP A 1 109 ? -2.484 -6.234 8.115 1.00 92.94 109 ASP A C 1
ATOM 898 O O . ASP A 1 109 ? -3.344 -7.060 8.422 1.00 92.94 109 ASP A O 1
ATOM 902 N N . MET A 1 110 ? -2.326 -5.100 8.810 1.00 95.62 110 MET A N 1
ATOM 903 C CA . MET A 1 110 ? -3.217 -4.706 9.903 1.00 95.62 110 MET A CA 1
ATOM 904 C C . MET A 1 110 ? -4.627 -4.387 9.396 1.00 95.62 110 MET A C 1
ATOM 906 O O . MET A 1 110 ? -5.591 -4.815 10.029 1.00 95.62 110 MET A O 1
ATOM 910 N N . LEU A 1 111 ? -4.755 -3.642 8.293 1.00 96.56 111 LEU A N 1
ATOM 911 C CA . LEU A 1 111 ? -6.055 -3.298 7.709 1.00 96.56 111 LEU A CA 1
ATOM 912 C C . LEU A 1 111 ? -6.804 -4.565 7.280 1.00 96.56 111 LEU A C 1
ATOM 914 O O . LEU A 1 111 ? -7.918 -4.792 7.748 1.00 96.56 111 LEU A O 1
ATOM 918 N N . VAL A 1 112 ? -6.158 -5.437 6.496 1.00 95.62 112 VAL A N 1
ATOM 919 C CA . VAL A 1 112 ? -6.730 -6.721 6.048 1.00 95.62 112 VAL A CA 1
ATOM 920 C C . VAL A 1 112 ? -7.162 -7.566 7.241 1.00 95.62 112 VAL A C 1
ATOM 922 O O . VAL A 1 112 ? -8.303 -8.019 7.306 1.00 95.62 112 VAL A O 1
ATOM 925 N N . ARG A 1 113 ? -6.292 -7.716 8.247 1.00 93.31 113 ARG A N 1
ATOM 926 C CA . ARG A 1 113 ? -6.626 -8.493 9.444 1.00 93.31 113 ARG A CA 1
ATOM 927 C C . ARG A 1 113 ? -7.803 -7.902 10.216 1.00 93.31 113 ARG A C 1
ATOM 929 O O . ARG A 1 113 ? -8.616 -8.642 10.758 1.00 93.31 113 ARG A O 1
ATOM 936 N N . ASN A 1 114 ? -7.890 -6.583 10.324 1.00 94.56 114 ASN A N 1
ATOM 937 C CA . ASN A 1 114 ? -8.997 -5.958 11.034 1.00 94.56 114 ASN A CA 1
ATOM 938 C C . ASN A 1 114 ? -10.313 -6.084 10.256 1.00 94.56 114 ASN A C 1
ATOM 940 O O . ASN A 1 114 ? -11.345 -6.273 10.894 1.00 94.56 114 ASN A O 1
ATOM 944 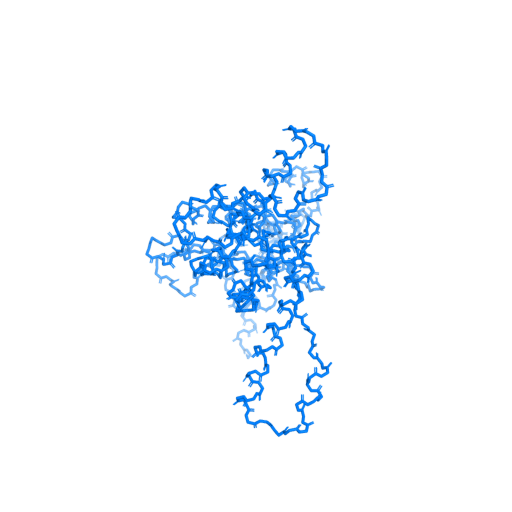N N . MET A 1 115 ? -10.273 -6.052 8.919 1.00 95.62 115 MET A N 1
ATOM 945 C CA . MET A 1 115 ? -11.429 -6.342 8.062 1.00 95.62 115 MET A CA 1
ATOM 946 C C . MET A 1 115 ? -11.940 -7.772 8.261 1.00 95.62 115 MET A C 1
ATOM 948 O O . MET A 1 115 ? -13.128 -7.959 8.508 1.00 95.62 115 MET A O 1
ATOM 952 N N . GLU A 1 116 ? -11.049 -8.772 8.276 1.00 92.50 116 GLU A N 1
ATOM 953 C CA . GLU A 1 116 ? -11.397 -10.175 8.588 1.00 92.50 116 GLU A CA 1
ATOM 954 C C . GLU A 1 116 ? -12.064 -10.320 9.969 1.00 92.50 116 GLU A C 1
ATOM 956 O O . GLU A 1 116 ? -12.849 -11.234 10.215 1.00 92.50 116 GLU A O 1
ATOM 961 N N . LEU A 1 117 ? -11.748 -9.410 10.894 1.00 92.44 117 LEU A N 1
ATOM 962 C CA . LEU A 1 117 ? -12.257 -9.403 12.261 1.00 92.44 117 LEU A CA 1
ATOM 963 C C . LEU A 1 117 ? -13.478 -8.497 12.462 1.00 92.44 117 LEU A C 1
ATOM 965 O O . LEU A 1 117 ? -13.990 -8.473 13.582 1.00 92.44 117 LEU A O 1
ATOM 969 N N . LYS A 1 118 ? -13.962 -7.780 11.436 1.00 94.56 118 LYS A N 1
ATOM 970 C CA . LYS A 1 118 ? -15.033 -6.769 11.543 1.00 94.56 118 LYS A CA 1
ATOM 971 C C . LYS A 1 118 ? -16.243 -7.278 12.328 1.00 94.56 118 LYS A C 1
ATOM 973 O O . LYS A 1 118 ? -16.614 -6.687 13.340 1.00 94.56 118 LYS A O 1
ATOM 978 N N . GLU A 1 119 ? -16.811 -8.418 11.933 1.00 92.69 119 GLU A N 1
ATOM 979 C CA . GLU A 1 119 ? -17.987 -8.979 12.611 1.00 92.69 119 GLU A CA 1
ATOM 980 C C . GLU A 1 119 ? -17.713 -9.381 14.063 1.00 92.69 119 GLU A C 1
ATOM 982 O O . GLU A 1 119 ? -18.572 -9.252 14.937 1.00 92.69 119 GLU A O 1
ATOM 987 N N . ALA A 1 120 ? -16.526 -9.926 14.330 1.00 91.94 120 ALA A N 1
ATOM 988 C CA . ALA A 1 120 ? -16.150 -10.337 15.673 1.00 91.94 120 ALA A CA 1
ATOM 989 C C . ALA A 1 120 ? -15.943 -9.107 16.569 1.00 91.94 120 ALA A C 1
ATOM 991 O O . ALA A 1 120 ? -16.403 -9.097 17.709 1.00 91.94 120 ALA A O 1
ATOM 992 N N . LEU A 1 121 ? -15.318 -8.050 16.043 1.00 93.69 121 LEU A N 1
ATOM 993 C CA . LEU A 1 121 ? -15.162 -6.763 16.718 1.00 93.69 121 LEU A CA 1
ATOM 994 C C . LEU A 1 121 ? -16.529 -6.140 17.035 1.00 93.69 121 LEU A C 1
ATOM 996 O O . LEU A 1 121 ? -16.742 -5.739 18.183 1.00 93.69 121 LEU A O 1
ATOM 1000 N N . ASP A 1 122 ? -17.465 -6.127 16.078 1.00 94.88 122 ASP A N 1
ATOM 1001 C CA . ASP A 1 122 ? -18.829 -5.622 16.287 1.00 94.88 122 ASP A CA 1
ATOM 1002 C C . ASP A 1 122 ? -19.561 -6.396 17.397 1.00 94.88 122 ASP A C 1
ATOM 1004 O O . ASP A 1 122 ? -20.072 -5.799 18.350 1.00 94.88 122 ASP A O 1
ATOM 1008 N N . LYS A 1 123 ? -19.514 -7.736 17.368 1.00 92.94 123 LYS A N 1
ATOM 1009 C CA . LYS A 1 123 ? -20.090 -8.594 18.423 1.00 92.94 123 LYS A CA 1
ATOM 1010 C C . LYS A 1 123 ? -19.538 -8.264 19.813 1.00 92.94 123 LYS A C 1
ATOM 1012 O O . LYS A 1 123 ? -20.288 -8.254 20.790 1.00 92.94 123 LYS A O 1
ATOM 1017 N N . VAL A 1 124 ? -18.241 -7.969 19.925 1.00 92.44 124 VAL A N 1
ATOM 1018 C CA . VAL A 1 124 ? -17.627 -7.609 21.213 1.00 92.44 124 VAL A CA 1
ATOM 1019 C C . VAL A 1 124 ? -18.119 -6.249 21.710 1.00 92.44 124 VAL A C 1
ATOM 1021 O O . VAL A 1 124 ? -18.473 -6.127 22.885 1.00 92.44 124 VAL A O 1
ATOM 1024 N N . VAL A 1 125 ? -18.167 -5.222 20.855 1.00 93.06 125 VAL A N 1
ATOM 1025 C CA . VAL A 1 125 ? -18.576 -3.864 21.277 1.00 93.06 125 VAL A CA 1
ATOM 1026 C C . VAL A 1 125 ? -20.093 -3.721 21.477 1.00 93.06 125 VAL A C 1
ATOM 1028 O O . VAL A 1 125 ? -20.561 -2.814 22.181 1.00 93.06 125 VAL A O 1
ATOM 1031 N N . THR A 1 126 ? -20.878 -4.625 20.888 1.00 92.12 126 THR A N 1
ATOM 1032 C CA . THR A 1 126 ? -22.333 -4.730 21.076 1.00 92.12 126 THR A CA 1
ATOM 1033 C C . THR A 1 126 ? -22.733 -5.656 22.225 1.00 92.12 126 THR A C 1
ATOM 1035 O O . THR A 1 126 ? -23.889 -5.614 22.649 1.00 92.12 126 THR A O 1
ATOM 1038 N N . HIS A 1 127 ? -21.796 -6.422 22.796 1.00 90.50 127 HIS A N 1
ATOM 1039 C CA . HIS A 1 127 ? -22.057 -7.293 23.940 1.00 90.50 127 HIS A CA 1
ATOM 1040 C C . HIS A 1 127 ? -22.717 -6.520 25.098 1.00 90.50 127 HIS A C 1
ATOM 1042 O O . HIS A 1 127 ? -22.280 -5.423 25.458 1.00 90.50 127 HIS A O 1
ATOM 1048 N N . ALA A 1 128 ? -23.740 -7.106 25.732 1.00 87.69 128 ALA A N 1
ATOM 1049 C CA . ALA A 1 128 ? -24.532 -6.446 26.780 1.00 87.69 128 ALA A CA 1
ATOM 1050 C C . ALA A 1 128 ? -23.664 -5.923 27.943 1.00 87.69 128 ALA A C 1
ATOM 1052 O O . ALA A 1 128 ? -23.851 -4.812 28.438 1.00 87.69 128 ALA A O 1
ATOM 1053 N N . ASP A 1 129 ? -22.646 -6.699 28.321 1.00 87.25 129 ASP A N 1
ATOM 1054 C CA . ASP A 1 129 ? -21.686 -6.332 29.367 1.00 87.25 129 ASP A CA 1
ATOM 1055 C C . ASP A 1 129 ? -20.559 -5.384 28.916 1.00 87.25 129 ASP A C 1
ATOM 1057 O O . ASP A 1 129 ? -19.738 -5.011 29.757 1.00 87.25 129 ASP A O 1
ATOM 1061 N N . TYR A 1 130 ? -20.456 -4.998 27.635 1.00 87.00 130 TYR A N 1
ATOM 1062 C CA . TYR A 1 130 ? -19.319 -4.209 27.132 1.00 87.00 130 TYR A CA 1
ATOM 1063 C C . TYR A 1 130 ? -19.118 -2.933 27.952 1.00 87.00 130 TYR A C 1
ATOM 1065 O O . TYR A 1 130 ? -18.011 -2.663 28.419 1.00 87.00 130 TYR A O 1
ATOM 1073 N N . GLY A 1 131 ? -20.204 -2.195 28.206 1.00 84.44 131 GLY A N 1
ATOM 1074 C CA . GLY A 1 131 ? -20.162 -0.981 29.017 1.00 84.44 131 GLY A CA 1
ATOM 1075 C C . GLY A 1 131 ? -19.655 -1.253 30.432 1.00 84.44 131 GLY A C 1
ATOM 1076 O O . GLY A 1 131 ? -18.672 -0.657 30.863 1.00 84.44 131 GLY A O 1
ATOM 1077 N N . LYS A 1 132 ? -20.243 -2.243 31.111 1.00 84.38 132 LYS A N 1
ATOM 1078 C CA . LYS A 1 132 ? -19.854 -2.649 32.468 1.00 84.38 132 LYS A CA 1
ATOM 1079 C C . LYS A 1 132 ? -18.376 -3.045 32.550 1.00 84.38 132 LYS A C 1
ATOM 1081 O O . LYS A 1 132 ? -17.670 -2.617 33.458 1.00 84.38 132 LYS A O 1
ATOM 1086 N N . ARG A 1 133 ? -17.890 -3.840 31.596 1.00 82.38 133 ARG A N 1
ATOM 1087 C CA . ARG A 1 133 ? -16.521 -4.385 31.602 1.00 82.38 133 ARG A CA 1
ATOM 1088 C C . ARG A 1 133 ? -15.468 -3.388 31.122 1.00 82.38 133 ARG A C 1
ATOM 1090 O O . ARG A 1 133 ? -14.318 -3.470 31.548 1.00 82.38 133 ARG A O 1
ATOM 1097 N N . CYS A 1 134 ? -15.862 -2.414 30.307 1.00 82.12 134 CYS A N 1
ATOM 1098 C CA . CYS A 1 134 ? -15.023 -1.271 29.948 1.00 82.12 134 CYS A CA 1
ATOM 1099 C C . CYS A 1 134 ? -15.105 -0.128 30.972 1.00 82.12 134 CYS A C 1
ATOM 1101 O O . CYS A 1 134 ? -14.426 0.885 30.812 1.00 82.12 134 CYS A O 1
ATOM 1103 N N . GLY A 1 135 ? -15.907 -0.289 32.031 1.00 78.06 135 GLY A N 1
ATOM 1104 C CA . GLY A 1 135 ? -16.116 0.731 33.052 1.00 78.06 135 GLY A CA 1
ATOM 1105 C C . GLY A 1 135 ? -16.870 1.956 32.538 1.00 78.06 135 GLY A C 1
ATOM 1106 O O . GLY A 1 135 ? -16.749 3.007 33.149 1.00 78.06 135 GLY A O 1
ATOM 1107 N N . ILE A 1 136 ? -17.612 1.844 31.432 1.00 77.19 136 ILE A N 1
ATOM 1108 C CA . ILE A 1 136 ? -18.519 2.879 30.927 1.00 77.19 136 ILE A CA 1
ATOM 1109 C C . ILE A 1 136 ? -19.704 2.944 31.882 1.00 77.19 136 ILE A C 1
ATOM 1111 O O . ILE A 1 136 ? -20.454 1.976 32.033 1.00 77.19 136 ILE A O 1
ATOM 1115 N N . ALA A 1 137 ? -19.856 4.086 32.542 1.00 63.56 137 ALA A N 1
ATOM 1116 C CA . ALA A 1 137 ? -20.924 4.275 33.499 1.00 63.56 137 ALA A CA 1
ATOM 1117 C C . ALA A 1 137 ? -22.290 4.212 32.793 1.00 63.56 137 ALA A C 1
ATOM 1119 O O . ALA A 1 137 ? -22.515 4.882 31.781 1.00 63.56 137 ALA A O 1
ATOM 1120 N N . GLN A 1 138 ? -23.211 3.390 33.303 1.00 57.91 138 GLN A N 1
ATOM 1121 C CA . GLN A 1 138 ? -24.581 3.369 32.794 1.00 57.91 138 GLN A CA 1
ATOM 1122 C C . GLN A 1 138 ? -25.231 4.711 33.120 1.00 57.91 138 GLN A C 1
ATOM 1124 O O . GLN A 1 138 ? -25.374 5.052 34.293 1.00 57.91 138 GLN A O 1
ATOM 1129 N N . ARG A 1 139 ? -25.653 5.466 32.097 1.00 49.38 139 ARG A N 1
ATOM 1130 C CA . ARG A 1 139 ? -26.530 6.622 32.307 1.00 49.38 139 ARG A CA 1
ATOM 1131 C C . ARG A 1 139 ? -27.775 6.137 33.048 1.00 49.38 139 ARG A C 1
ATOM 1133 O O . ARG A 1 139 ? -28.620 5.467 32.460 1.00 49.38 139 ARG A O 1
ATOM 1140 N N . ARG A 1 140 ? -27.897 6.480 34.331 1.00 51.56 140 ARG A N 1
ATOM 1141 C CA . ARG A 1 140 ? -29.190 6.445 35.016 1.00 51.56 140 ARG A CA 1
ATOM 1142 C C . ARG A 1 140 ? -30.079 7.469 34.316 1.00 51.56 140 ARG A C 1
ATOM 1144 O O . ARG A 1 140 ? -29.656 8.604 34.089 1.00 51.56 140 ARG A O 1
ATOM 1151 N N . SER A 1 141 ? -31.269 7.047 33.898 1.00 38.78 141 SER A N 1
ATOM 1152 C CA . SER A 1 141 ? -32.238 7.912 33.223 1.00 38.78 141 SER A CA 1
ATOM 1153 C C . SER A 1 141 ? -32.456 9.185 34.046 1.00 38.78 141 SER A C 1
ATOM 1155 O O . SER A 1 141 ? -32.912 9.098 35.184 1.00 38.78 141 SER A O 1
ATOM 1157 N N . GLY A 1 142 ? -32.103 10.344 33.482 1.00 46.72 142 GLY A N 1
ATOM 1158 C CA . GLY A 1 142 ? -32.261 11.652 34.127 1.00 46.72 142 GLY A CA 1
ATOM 1159 C C . GLY A 1 142 ? -30.984 12.310 34.667 1.00 46.72 142 GLY A C 1
ATOM 1160 O O . GLY A 1 142 ? -31.068 13.450 35.106 1.00 46.72 142 GLY A O 1
ATOM 1161 N N . MET A 1 143 ? -29.811 11.664 34.609 1.00 46.78 143 MET A N 1
ATOM 1162 C CA . MET A 1 143 ? -28.547 12.259 35.085 1.00 46.78 143 MET A CA 1
ATOM 1163 C C . MET A 1 143 ? -27.624 12.700 33.940 1.00 46.78 143 MET A C 1
ATOM 1165 O O . MET A 1 143 ? -27.448 11.992 32.943 1.00 46.78 143 MET A O 1
ATOM 1169 N N . ALA A 1 144 ? -26.999 13.871 34.098 1.00 51.38 144 ALA A N 1
ATOM 1170 C CA . ALA A 1 144 ? -25.986 14.371 33.170 1.00 51.38 144 ALA A CA 1
ATOM 1171 C C . ALA A 1 144 ? -24.737 13.466 33.185 1.00 51.38 144 ALA A C 1
ATOM 1173 O O . ALA A 1 144 ? -24.391 12.893 34.216 1.00 51.38 144 ALA A O 1
ATOM 1174 N N . ALA A 1 145 ? -24.036 13.341 32.051 1.00 50.19 145 ALA A N 1
ATOM 1175 C CA . ALA A 1 145 ? -22.889 12.430 31.907 1.00 50.19 145 ALA A CA 1
ATOM 1176 C C . ALA A 1 145 ? -21.777 12.673 32.953 1.00 50.19 145 ALA A C 1
ATOM 1178 O O . ALA A 1 145 ? -21.179 11.717 33.444 1.00 50.19 145 ALA A O 1
ATOM 1179 N N . GLU A 1 146 ? -21.564 13.930 33.352 1.00 50.12 146 GLU A N 1
ATOM 1180 C CA . GLU A 1 146 ? -20.614 14.311 34.408 1.00 50.12 146 GLU A CA 1
ATOM 1181 C C . GLU A 1 146 ? -20.986 13.775 35.796 1.00 50.12 146 GLU A C 1
ATOM 1183 O O . GLU A 1 146 ? -20.098 13.406 36.566 1.00 50.12 146 GLU A O 1
ATOM 1188 N N . GLN A 1 147 ? -22.281 13.680 36.117 1.00 52.38 147 GLN A N 1
ATOM 1189 C CA . GLN A 1 147 ? -22.747 13.168 37.411 1.00 52.38 147 GLN A CA 1
ATOM 1190 C C . GLN A 1 147 ? -22.611 11.645 37.508 1.00 52.38 147 GLN A C 1
ATOM 1192 O O . GLN A 1 147 ? -22.259 11.120 38.560 1.00 52.38 147 GLN A O 1
ATOM 1197 N N . VAL A 1 148 ? -22.831 10.926 36.405 1.00 54.16 148 VAL A N 1
ATOM 1198 C CA . VAL A 1 148 ? -22.694 9.460 36.369 1.00 54.16 148 VAL A CA 1
ATOM 1199 C C . VAL A 1 148 ? -21.217 9.049 36.486 1.00 54.16 148 VAL A C 1
ATOM 1201 O O . VAL A 1 148 ? -20.877 8.088 37.182 1.00 54.16 148 VAL A O 1
ATOM 1204 N N . ALA A 1 149 ? -20.317 9.812 35.859 1.00 50.59 149 ALA A N 1
ATOM 1205 C CA . ALA A 1 149 ? -18.880 9.636 36.038 1.00 50.59 149 ALA A CA 1
ATOM 1206 C C . ALA A 1 149 ? -18.443 9.895 37.490 1.00 50.59 149 ALA A C 1
ATOM 1208 O O . ALA A 1 149 ? -17.650 9.122 38.022 1.00 50.59 149 ALA A O 1
ATOM 1209 N N . ALA A 1 150 ? -18.998 10.921 38.146 1.00 51.56 150 ALA A N 1
ATOM 1210 C CA . ALA A 1 150 ? -18.724 11.218 39.553 1.00 51.56 150 ALA A CA 1
ATOM 1211 C C . ALA A 1 150 ? -19.137 10.064 40.489 1.00 51.56 150 ALA A C 1
ATOM 1213 O O . ALA A 1 150 ? -18.325 9.618 41.291 1.00 51.56 150 ALA A O 1
ATOM 1214 N N . GLU A 1 151 ? -20.345 9.505 40.347 1.00 52.38 151 GLU A N 1
ATOM 1215 C CA . GLU A 1 151 ? -20.803 8.384 41.195 1.00 52.38 151 GLU A CA 1
ATOM 1216 C C . GLU A 1 151 ? -19.979 7.097 41.004 1.00 52.38 151 GLU A C 1
ATOM 1218 O O . GLU A 1 151 ? -19.758 6.346 41.954 1.00 52.38 151 GLU A O 1
ATOM 1223 N N . THR A 1 152 ? -19.498 6.832 39.786 1.00 52.81 152 THR A N 1
ATOM 1224 C CA . THR A 1 152 ? -18.686 5.633 39.501 1.00 52.81 152 THR A CA 1
ATOM 1225 C C . THR A 1 152 ? -17.311 5.706 40.175 1.00 52.81 152 THR A C 1
ATOM 1227 O O . THR A 1 152 ? -16.742 4.675 40.537 1.00 52.81 152 THR A O 1
ATOM 1230 N N . VAL A 1 153 ? -16.789 6.922 40.360 1.00 50.94 153 VAL A N 1
ATOM 1231 C CA . VAL A 1 153 ? -15.560 7.191 41.118 1.00 50.94 153 VAL A CA 1
ATOM 1232 C C . VAL A 1 153 ? -15.817 7.047 42.617 1.00 50.94 153 VAL A C 1
ATOM 1234 O O . VAL A 1 153 ? -15.105 6.290 43.268 1.00 50.94 153 VAL A O 1
ATOM 1237 N N . VAL A 1 154 ? -16.927 7.596 43.127 1.00 49.91 154 VAL A N 1
ATOM 1238 C CA . VAL A 1 154 ? -17.326 7.467 44.543 1.00 49.91 154 VAL A CA 1
ATOM 1239 C C . VAL A 1 154 ? -17.498 6.000 44.976 1.00 49.91 154 VAL A C 1
ATOM 1241 O O . VAL A 1 154 ? -17.158 5.636 46.098 1.00 49.91 154 V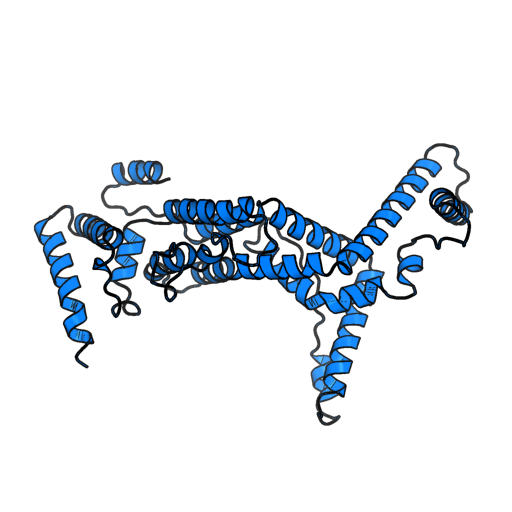AL A O 1
ATOM 1244 N N . ALA A 1 155 ? -17.960 5.114 44.087 1.00 50.06 155 ALA A N 1
ATOM 1245 C CA . ALA A 1 155 ? -18.058 3.678 44.376 1.00 50.06 155 ALA A CA 1
ATOM 1246 C C . ALA A 1 155 ? -16.692 2.954 44.444 1.00 50.06 155 ALA A C 1
ATOM 1248 O O . ALA A 1 155 ? -16.598 1.878 45.036 1.00 50.06 155 ALA A O 1
ATOM 1249 N N . ARG A 1 156 ? -15.635 3.520 43.843 1.00 49.09 156 ARG A N 1
ATOM 1250 C CA . ARG A 1 156 ? -14.244 3.043 43.966 1.00 49.09 156 ARG A CA 1
ATOM 1251 C C . ARG A 1 156 ? -13.474 3.727 45.100 1.00 49.09 156 ARG A C 1
ATOM 1253 O O . ARG A 1 156 ? -12.522 3.131 45.595 1.00 49.09 156 ARG A O 1
ATOM 1260 N N . ASP A 1 157 ? -13.930 4.893 45.554 1.00 46.38 157 ASP A N 1
ATOM 1261 C CA . ASP A 1 157 ? -13.347 5.687 46.647 1.00 46.38 157 ASP A CA 1
ATOM 1262 C C . ASP A 1 157 ? -13.587 5.123 48.054 1.00 46.38 157 ASP A C 1
ATOM 1264 O O . ASP A 1 157 ? -13.116 5.694 49.035 1.00 46.38 157 ASP A O 1
ATOM 1268 N N . ALA A 1 158 ? -14.222 3.956 48.196 1.00 47.56 158 ALA A N 1
ATOM 1269 C CA . ALA A 1 158 ? -14.344 3.292 49.497 1.00 47.56 158 ALA A CA 1
ATOM 1270 C C . ALA A 1 158 ? -12.983 2.901 50.135 1.00 47.56 158 ALA A C 1
ATOM 1272 O O . ALA A 1 158 ? -12.971 2.359 51.237 1.00 47.56 158 ALA A O 1
ATOM 1273 N N . TYR A 1 159 ? -11.849 3.173 49.472 1.00 48.66 159 TYR A N 1
ATOM 1274 C CA . TYR A 1 159 ? -10.499 2.849 49.944 1.00 48.66 159 TYR A CA 1
ATOM 1275 C C . TYR A 1 159 ? -9.448 3.973 49.849 1.00 48.66 159 TYR A C 1
ATOM 1277 O O . TYR A 1 159 ? -8.276 3.691 50.089 1.00 48.66 159 TYR A O 1
ATOM 1285 N N . ALA A 1 160 ? -9.806 5.230 49.556 1.00 46.19 160 ALA A N 1
ATOM 1286 C CA . ALA A 1 160 ? -8.819 6.317 49.469 1.00 46.19 160 ALA A CA 1
ATOM 1287 C C . ALA A 1 160 ? -9.129 7.463 50.445 1.00 46.19 160 ALA A C 1
ATOM 1289 O O . ALA A 1 160 ? -9.892 8.377 50.159 1.00 46.19 160 ALA A O 1
ATOM 1290 N N . THR A 1 161 ? -8.486 7.427 51.611 1.00 53.50 161 THR A N 1
ATOM 1291 C CA . THR A 1 161 ? -8.429 8.512 52.607 1.00 53.50 161 THR A CA 1
ATOM 1292 C C . THR A 1 161 ? -7.480 9.655 52.209 1.00 53.50 161 THR A C 1
ATOM 1294 O O . THR A 1 161 ? -6.921 10.311 53.084 1.00 53.50 161 THR A O 1
ATOM 1297 N N . GLU A 1 162 ? -7.268 9.912 50.915 1.00 53.12 162 GLU A N 1
ATOM 1298 C CA . GLU A 1 162 ? -6.325 10.936 50.448 1.00 53.12 162 GLU A CA 1
ATOM 1299 C C . GLU A 1 162 ? -7.016 12.031 49.628 1.00 53.12 162 GLU A C 1
ATOM 1301 O O . GLU A 1 162 ? -7.764 11.806 48.681 1.00 53.12 162 GLU A O 1
ATOM 1306 N N . THR A 1 163 ? -6.778 13.251 50.087 1.00 62.00 163 THR A N 1
ATOM 1307 C CA . THR A 1 163 ? -7.443 14.509 49.772 1.00 62.00 163 THR A CA 1
ATOM 1308 C C . THR A 1 163 ? -7.098 15.087 48.394 1.00 62.00 163 THR A C 1
ATOM 1310 O O . THR A 1 163 ? -5.934 15.155 48.011 1.00 62.00 163 THR A O 1
ATOM 1313 N N . GLY A 1 164 ? -8.112 15.654 47.733 1.00 68.94 164 GLY A N 1
ATOM 1314 C CA . GLY A 1 164 ? -8.019 16.876 46.920 1.00 68.94 164 GLY A CA 1
ATOM 1315 C C . GLY A 1 164 ? -7.566 16.738 45.465 1.00 68.94 164 GLY A C 1
ATOM 1316 O O . GLY A 1 164 ? -8.322 17.109 44.574 1.00 68.94 164 GLY A O 1
ATOM 1317 N N . GLU A 1 165 ? -6.357 16.229 45.216 1.00 72.81 165 GLU A N 1
ATOM 1318 C CA . GLU A 1 165 ? -5.720 16.305 43.884 1.00 72.81 165 GLU A CA 1
ATOM 1319 C C . GLU A 1 165 ? -5.559 14.936 43.212 1.00 72.81 165 GLU A C 1
ATOM 1321 O O . GLU A 1 165 ? -5.993 14.757 42.076 1.00 72.81 165 GLU A O 1
ATOM 1326 N N . ALA A 1 166 ? -5.035 13.934 43.926 1.00 74.25 166 ALA A N 1
ATOM 1327 C CA . ALA A 1 166 ? -4.850 12.583 43.381 1.00 74.25 166 ALA A CA 1
ATOM 1328 C C . ALA A 1 166 ? -6.185 11.907 43.009 1.00 74.25 166 ALA A C 1
ATOM 1330 O O . ALA A 1 166 ? -6.281 11.195 42.007 1.00 74.25 166 ALA A O 1
ATOM 1331 N N . ALA A 1 167 ? -7.239 12.164 43.790 1.00 73.19 167 ALA A N 1
ATOM 1332 C CA . ALA A 1 167 ? -8.588 11.679 43.504 1.00 73.19 167 ALA A CA 1
ATOM 1333 C C . ALA A 1 167 ? -9.180 12.324 42.236 1.00 73.19 167 ALA A C 1
ATOM 1335 O O . ALA A 1 167 ? -9.823 11.645 41.433 1.00 73.19 167 ALA A O 1
ATOM 1336 N N . GLU A 1 168 ? -8.924 13.617 42.013 1.00 77.56 168 GLU A N 1
ATOM 1337 C CA . GLU A 1 168 ? -9.403 14.322 40.821 1.00 77.56 168 GLU A CA 1
ATOM 1338 C C . GLU A 1 168 ? -8.620 13.899 39.567 1.00 77.56 168 GLU A C 1
ATOM 1340 O O . GLU A 1 168 ? -9.220 13.648 38.521 1.00 77.56 168 GLU A O 1
ATOM 1345 N N . GLU A 1 169 ? -7.303 13.698 39.665 1.00 78.81 169 GLU A N 1
ATOM 1346 C CA . GLU A 1 169 ? -6.492 13.155 38.566 1.00 78.81 169 GLU A CA 1
ATOM 1347 C C . GLU A 1 169 ? -6.950 11.740 38.161 1.00 78.81 169 GLU A C 1
ATOM 1349 O O . GLU A 1 169 ? -7.111 11.427 36.971 1.00 78.81 169 GLU A O 1
ATOM 1354 N N . LEU A 1 170 ? -7.243 10.887 39.148 1.00 76.44 170 LEU A N 1
ATOM 1355 C CA . LEU A 1 170 ? -7.796 9.555 38.913 1.00 76.44 170 LEU A CA 1
ATOM 1356 C C . LEU A 1 170 ? -9.174 9.628 38.241 1.00 76.44 170 LEU A C 1
ATOM 1358 O O . LEU A 1 170 ? -9.446 8.879 37.295 1.00 76.44 170 LEU A O 1
ATOM 1362 N N . ARG A 1 171 ? -10.038 10.547 38.684 1.00 77.50 171 ARG A N 1
ATOM 1363 C CA . ARG A 1 171 ? -11.357 10.783 38.086 1.00 77.50 171 ARG A CA 1
ATOM 1364 C C . ARG A 1 171 ? -11.252 11.214 36.628 1.00 77.50 171 ARG A C 1
ATOM 1366 O O . ARG A 1 171 ? -11.925 10.623 35.780 1.00 77.50 171 ARG A O 1
ATOM 1373 N N . LEU A 1 172 ? -10.395 12.186 36.319 1.00 81.62 172 LEU A N 1
ATOM 1374 C CA . LEU A 1 172 ? -10.152 12.642 34.948 1.00 81.62 172 LEU A CA 1
ATOM 1375 C C . LEU A 1 172 ? -9.644 11.496 34.065 1.00 81.62 172 LEU A C 1
ATOM 1377 O O . LEU A 1 172 ? -10.143 11.299 32.955 1.00 81.62 172 LEU A O 1
ATOM 1381 N N . THR A 1 173 ? -8.738 10.669 34.591 1.00 82.31 173 THR A N 1
ATOM 1382 C CA . THR A 1 173 ? -8.221 9.481 33.895 1.00 82.31 173 THR A CA 1
ATOM 1383 C C . THR A 1 173 ? -9.324 8.460 33.592 1.00 82.31 173 THR A C 1
ATOM 1385 O O . THR A 1 173 ? -9.370 7.891 32.497 1.00 82.31 173 THR A O 1
ATOM 1388 N N . ILE A 1 174 ? -10.245 8.226 34.532 1.00 80.19 174 ILE A N 1
ATOM 1389 C CA . ILE A 1 174 ? -11.384 7.316 34.338 1.00 80.19 174 ILE A CA 1
ATOM 1390 C C . ILE A 1 174 ? -12.334 7.854 33.265 1.00 80.19 174 ILE A C 1
ATOM 1392 O O . ILE A 1 174 ? -12.727 7.095 32.376 1.00 80.19 174 ILE A O 1
ATOM 1396 N N . VAL A 1 175 ? -12.675 9.144 33.316 1.00 82.50 175 VAL A N 1
ATOM 1397 C CA . VAL A 1 175 ? -13.549 9.792 32.323 1.00 82.50 175 VAL A CA 1
ATOM 1398 C C . VAL A 1 175 ? -12.944 9.693 30.926 1.00 82.50 175 VAL A C 1
ATOM 1400 O O . VAL A 1 175 ? -13.629 9.312 29.977 1.00 82.50 175 VAL A O 1
ATOM 1403 N N . GLU A 1 176 ? -11.653 9.980 30.795 1.00 86.44 176 GLU A N 1
ATOM 1404 C CA . GLU A 1 176 ? -10.950 9.895 29.518 1.00 86.44 176 GLU A CA 1
ATOM 1405 C C . GLU A 1 176 ? -10.911 8.454 28.987 1.00 86.44 176 GLU A C 1
ATOM 1407 O O . GLU A 1 176 ? -11.191 8.192 27.816 1.00 86.44 176 GLU A O 1
ATOM 1412 N N . MET A 1 177 ? -10.676 7.477 29.865 1.00 85.44 177 MET A N 1
ATOM 1413 C CA . MET A 1 177 ? -10.743 6.066 29.498 1.00 85.44 177 MET A CA 1
ATOM 1414 C C . MET A 1 177 ? -12.147 5.664 29.004 1.00 85.44 177 MET A C 1
ATOM 1416 O O . MET A 1 177 ? -12.255 4.933 28.017 1.00 85.44 177 MET A O 1
ATOM 1420 N N . GLN A 1 178 ? -13.216 6.129 29.658 1.00 87.25 178 GLN A N 1
ATOM 1421 C CA . GLN A 1 178 ? -14.598 5.860 29.242 1.00 87.25 178 GLN A CA 1
ATOM 1422 C C . GLN A 1 178 ? -14.894 6.446 27.860 1.00 87.25 178 GLN A C 1
ATOM 1424 O O . GLN A 1 178 ? -15.413 5.727 27.002 1.00 87.25 178 GLN A O 1
ATOM 1429 N N . LYS A 1 179 ? -14.514 7.711 27.620 1.00 89.19 179 LYS A N 1
ATOM 1430 C CA . LYS A 1 179 ? -14.654 8.372 26.312 1.00 89.19 179 LYS A CA 1
ATOM 1431 C C . LYS A 1 179 ? -13.998 7.554 25.205 1.00 89.19 179 LYS A C 1
ATOM 1433 O O . LYS A 1 179 ? -14.603 7.332 24.163 1.00 89.19 179 LYS A O 1
ATOM 1438 N N . GLN A 1 180 ? -12.808 7.017 25.460 1.00 90.75 180 GLN A N 1
ATOM 1439 C CA . GLN A 1 180 ? -12.092 6.196 24.486 1.00 90.75 180 GLN A CA 1
ATOM 1440 C C . GLN A 1 180 ? -12.810 4.872 24.162 1.00 90.75 180 GLN A C 1
ATOM 1442 O O . GLN A 1 180 ? -12.774 4.437 23.016 1.00 90.75 180 GLN A O 1
ATOM 1447 N N . TYR A 1 181 ? -13.472 4.213 25.120 1.00 91.06 181 TYR A N 1
ATOM 1448 C CA . TYR A 1 181 ? -14.233 2.984 24.825 1.00 91.06 181 TYR A CA 1
ATOM 1449 C C . TYR A 1 181 ? -15.583 3.244 24.157 1.00 91.06 181 TYR A C 1
ATOM 1451 O O . TYR A 1 181 ? -16.069 2.369 23.436 1.00 91.06 181 TYR A O 1
ATOM 1459 N N . ILE A 1 182 ? -16.175 4.419 24.387 1.00 90.62 182 ILE A N 1
ATOM 1460 C CA . ILE A 1 182 ? -17.339 4.893 23.631 1.00 90.62 182 ILE A CA 1
ATOM 1461 C C . ILE A 1 182 ? -16.919 5.155 22.183 1.00 90.62 182 ILE A C 1
ATOM 1463 O O . ILE A 1 182 ? -17.485 4.540 21.286 1.00 90.62 182 ILE A O 1
ATOM 1467 N N . ALA A 1 183 ? -15.852 5.932 21.974 1.00 93.44 183 ALA A N 1
ATOM 1468 C CA . ALA A 1 183 ? -15.303 6.200 20.646 1.00 93.44 183 ALA A CA 1
ATOM 1469 C C . ALA A 1 183 ? -14.911 4.910 19.908 1.00 93.44 183 ALA A C 1
ATOM 1471 O O . ALA A 1 183 ? -15.193 4.768 18.728 1.00 93.44 183 ALA A O 1
ATOM 1472 N N . LEU A 1 184 ? -14.324 3.924 20.603 1.00 95.25 184 LEU A N 1
ATOM 1473 C CA . LEU A 1 184 ? -14.025 2.611 20.016 1.00 95.25 184 LEU A CA 1
ATOM 1474 C C . LEU A 1 184 ? -15.287 1.901 19.521 1.00 95.25 184 LEU A C 1
ATOM 1476 O O . LEU A 1 184 ? -15.277 1.311 18.446 1.00 95.25 184 LEU A O 1
ATOM 1480 N N . LYS A 1 185 ? -16.358 1.933 20.318 1.00 95.06 185 LYS A N 1
ATOM 1481 C CA . LYS A 1 185 ? -17.631 1.309 19.958 1.00 95.06 185 LYS A CA 1
ATOM 1482 C C . LYS A 1 185 ? -18.281 2.011 18.771 1.00 95.06 185 LYS A C 1
ATOM 1484 O O . LYS A 1 185 ? -18.837 1.329 17.923 1.00 95.06 185 LYS A O 1
ATOM 1489 N N . GLU A 1 186 ? -18.240 3.337 18.729 1.00 95.88 186 GLU A N 1
ATOM 1490 C CA . GLU A 1 186 ? -18.759 4.121 17.604 1.00 95.88 186 GLU A CA 1
ATOM 1491 C C . GLU A 1 186 ? -17.962 3.829 16.333 1.00 95.88 186 GLU A C 1
ATOM 1493 O O . GLU A 1 186 ? -18.554 3.477 15.322 1.00 95.88 186 GLU A O 1
ATOM 1498 N N . LEU A 1 187 ? -16.631 3.846 16.427 1.00 97.25 187 LEU A N 1
ATOM 1499 C CA . LEU A 1 187 ? -15.725 3.573 15.316 1.00 97.25 187 LEU A CA 1
ATOM 1500 C C . LEU A 1 187 ? -15.916 2.170 14.723 1.00 97.25 187 LEU A C 1
ATOM 1502 O O . LEU A 1 187 ? -16.025 2.025 13.515 1.00 97.25 187 LEU A O 1
ATOM 1506 N N . VAL A 1 188 ? -15.989 1.127 15.558 1.00 96.50 188 VAL A N 1
ATOM 1507 C CA . VAL A 1 188 ? -16.202 -0.259 15.091 1.00 96.50 188 VAL A CA 1
ATOM 1508 C C . VAL A 1 188 ? -17.568 -0.436 14.418 1.00 96.50 188 VAL A C 1
ATOM 1510 O O . VAL A 1 188 ? -17.726 -1.340 13.604 1.00 96.50 188 VAL A O 1
ATOM 1513 N N . ARG A 1 189 ? -18.549 0.413 14.735 1.00 96.38 189 ARG A N 1
ATOM 1514 C CA . ARG A 1 189 ? -19.908 0.355 14.177 1.00 96.38 189 ARG A CA 1
ATOM 1515 C C . ARG A 1 189 ? -20.138 1.332 13.025 1.00 96.38 189 ARG A C 1
ATOM 1517 O O . ARG A 1 189 ? -21.262 1.429 12.541 1.00 96.38 189 ARG A O 1
ATOM 1524 N N . ASP A 1 190 ? -19.111 2.074 12.630 1.00 96.94 190 ASP A N 1
ATOM 1525 C CA . ASP A 1 190 ? -19.178 3.001 11.512 1.00 96.94 190 ASP A CA 1
ATOM 1526 C C . ASP A 1 190 ? -18.934 2.243 10.202 1.00 96.94 190 ASP A C 1
ATOM 1528 O O . ASP A 1 190 ? -17.803 1.879 9.886 1.00 96.94 190 ASP A O 1
ATOM 1532 N N . GLU A 1 191 ? -20.000 1.984 9.441 1.00 96.25 191 GLU A N 1
ATOM 1533 C CA . GLU A 1 191 ? -19.902 1.303 8.143 1.00 96.25 191 GLU A CA 1
ATOM 1534 C C . GLU A 1 191 ? -19.027 2.077 7.150 1.00 96.25 191 GLU A C 1
ATOM 1536 O O . GLU A 1 191 ? -18.220 1.463 6.456 1.00 96.25 191 GLU A O 1
ATOM 1541 N N . ASN A 1 192 ? -19.065 3.416 7.175 1.00 95.44 192 ASN A N 1
ATOM 1542 C CA . ASN A 1 192 ? -18.244 4.234 6.279 1.00 95.44 192 ASN A CA 1
ATOM 1543 C C . ASN A 1 192 ? -16.746 4.044 6.552 1.00 95.44 192 ASN A C 1
ATOM 1545 O O . ASN A 1 192 ? -15.938 4.099 5.628 1.00 95.44 192 ASN A O 1
ATOM 1549 N N . MET A 1 193 ? -16.357 3.817 7.815 1.00 96.56 193 MET A N 1
ATOM 1550 C CA . MET A 1 193 ? -14.965 3.524 8.165 1.00 96.56 193 MET A CA 1
ATOM 1551 C C . MET A 1 193 ? -14.504 2.216 7.519 1.00 96.56 193 MET A C 1
ATOM 1553 O O . MET A 1 193 ? -13.395 2.155 6.988 1.00 96.56 193 MET A O 1
ATOM 1557 N N . TRP A 1 194 ? -15.351 1.187 7.521 1.00 97.56 194 TRP A N 1
ATOM 1558 C CA . TRP A 1 194 ? -15.029 -0.111 6.931 1.00 97.56 194 TRP A CA 1
ATOM 1559 C C . TRP A 1 194 ? -15.023 -0.084 5.402 1.00 97.56 194 TRP A C 1
ATOM 1561 O O . TRP A 1 194 ? -14.126 -0.674 4.803 1.00 97.56 194 TRP A O 1
ATOM 1571 N N . ASP A 1 195 ? -15.957 0.632 4.778 1.00 96.38 195 ASP A N 1
ATOM 1572 C CA . ASP A 1 195 ? -15.980 0.803 3.321 1.00 96.38 195 ASP A CA 1
ATOM 1573 C C . ASP A 1 195 ? -14.728 1.553 2.846 1.00 96.38 195 ASP A C 1
ATOM 1575 O O . ASP A 1 195 ? -14.025 1.105 1.939 1.00 96.38 195 ASP A O 1
ATOM 1579 N N . LEU A 1 196 ? -14.364 2.634 3.546 1.00 96.19 196 LEU A N 1
ATOM 1580 C CA . LEU A 1 196 ? -13.127 3.368 3.283 1.00 96.19 196 LEU A CA 1
ATOM 1581 C C . LEU A 1 196 ? -11.882 2.501 3.537 1.00 96.19 196 LEU A C 1
ATOM 1583 O O . LEU A 1 196 ? -10.890 2.602 2.819 1.00 96.19 196 LEU A O 1
ATOM 1587 N N . THR A 1 197 ? -11.920 1.623 4.539 1.00 97.62 197 THR A N 1
ATOM 1588 C CA . THR A 1 197 ? -10.833 0.669 4.803 1.00 97.62 197 THR A CA 1
ATOM 1589 C C . THR A 1 197 ? -10.647 -0.303 3.648 1.00 97.62 197 THR A C 1
ATOM 1591 O O . THR A 1 197 ? -9.507 -0.552 3.251 1.00 97.62 197 THR A O 1
ATOM 1594 N N . GLN A 1 198 ? -11.740 -0.839 3.098 1.00 96.94 198 GLN A N 1
ATOM 1595 C CA . GLN A 1 198 ? -11.683 -1.723 1.938 1.00 96.94 198 GLN A CA 1
ATOM 1596 C C . GLN A 1 198 ? -11.077 -1.000 0.734 1.00 96.94 198 GLN A C 1
ATOM 1598 O O . GLN A 1 198 ? -10.166 -1.528 0.101 1.00 96.94 198 GLN A O 1
ATOM 1603 N N . GLU A 1 199 ? -11.489 0.242 0.481 1.00 94.69 199 GLU A N 1
ATOM 1604 C CA . GLU A 1 199 ? -10.924 1.040 -0.605 1.00 94.69 199 GLU A CA 1
ATOM 1605 C C . GLU A 1 199 ? -9.413 1.290 -0.429 1.00 94.69 199 GLU A C 1
ATOM 1607 O O . GLU A 1 199 ? -8.646 1.178 -1.387 1.00 94.69 199 GLU A O 1
ATOM 1612 N N . VAL A 1 200 ? -8.949 1.557 0.799 1.00 95.81 200 VAL A N 1
ATOM 1613 C CA . VAL A 1 200 ? -7.511 1.690 1.103 1.00 95.81 200 VAL A CA 1
ATOM 1614 C C . VAL A 1 200 ? -6.760 0.370 0.896 1.00 95.81 200 VAL A C 1
ATOM 1616 O O . VAL A 1 200 ? -5.624 0.375 0.416 1.00 95.81 200 VAL A O 1
ATOM 1619 N N . ILE A 1 201 ? -7.359 -0.770 1.246 1.00 95.81 201 ILE A N 1
ATOM 1620 C CA . ILE A 1 201 ? -6.774 -2.091 0.977 1.00 95.81 201 ILE A CA 1
ATOM 1621 C C . ILE A 1 201 ? -6.629 -2.296 -0.532 1.00 95.81 201 ILE A C 1
ATOM 1623 O O . ILE A 1 201 ? -5.538 -2.647 -0.982 1.00 95.81 201 ILE A O 1
ATOM 1627 N N . ASP A 1 202 ? -7.672 -2.017 -1.311 1.00 92.00 202 ASP A N 1
ATOM 1628 C CA . ASP A 1 202 ? -7.676 -2.182 -2.769 1.00 92.00 202 ASP A CA 1
ATOM 1629 C C . ASP A 1 202 ? -6.682 -1.239 -3.466 1.00 92.00 202 ASP A C 1
ATOM 1631 O O . ASP A 1 202 ? -6.062 -1.599 -4.473 1.00 92.00 202 ASP A O 1
ATOM 1635 N N . LEU A 1 203 ? -6.480 -0.047 -2.900 1.00 92.69 203 LEU A N 1
ATOM 1636 C CA . LEU A 1 203 ? -5.452 0.898 -3.323 1.00 92.69 203 LEU A CA 1
ATOM 1637 C C . LEU A 1 203 ? -4.038 0.347 -3.077 1.00 92.69 203 LEU A C 1
ATOM 1639 O O . LEU A 1 203 ? -3.171 0.429 -3.947 1.00 92.69 203 LEU A O 1
ATOM 1643 N N . LEU A 1 204 ? -3.774 -0.200 -1.888 1.00 94.50 204 LEU A N 1
ATOM 1644 C CA . LEU A 1 204 ? -2.433 -0.645 -1.494 1.00 94.50 204 LEU A CA 1
ATOM 1645 C C . LEU A 1 204 ? -2.073 -2.042 -2.026 1.00 94.50 204 LEU A C 1
ATOM 1647 O O . LEU A 1 204 ? -0.888 -2.334 -2.209 1.00 94.50 204 LEU A O 1
ATOM 1651 N N . ALA A 1 205 ? -3.057 -2.908 -2.279 1.00 93.44 205 ALA A N 1
ATOM 1652 C CA . ALA A 1 205 ? -2.848 -4.313 -2.631 1.00 93.44 205 ALA A CA 1
ATOM 1653 C C . ALA A 1 205 ? -1.901 -4.527 -3.831 1.00 93.44 205 ALA A C 1
ATOM 1655 O O . ALA A 1 205 ? -0.968 -5.327 -3.692 1.00 93.44 205 ALA A O 1
ATOM 1656 N N . PRO A 1 206 ? -2.027 -3.810 -4.967 1.00 92.56 206 PRO A N 1
ATOM 1657 C CA . PRO A 1 206 ? -1.119 -3.992 -6.101 1.00 92.56 206 PRO A CA 1
ATOM 1658 C C . PRO A 1 206 ? 0.341 -3.673 -5.762 1.00 92.56 206 PRO A C 1
ATOM 1660 O O . PRO A 1 206 ? 1.249 -4.386 -6.194 1.00 92.56 206 PRO A O 1
ATOM 1663 N N . LEU A 1 207 ? 0.582 -2.644 -4.941 1.00 94.38 207 LEU A N 1
ATOM 1664 C CA . LEU A 1 207 ? 1.930 -2.282 -4.492 1.00 94.38 207 LEU A CA 1
ATOM 1665 C C . LEU A 1 207 ? 2.496 -3.318 -3.522 1.00 94.38 207 LEU A C 1
ATOM 1667 O O . LEU A 1 207 ? 3.687 -3.611 -3.570 1.00 94.38 207 LEU A O 1
ATOM 1671 N N . ILE A 1 208 ? 1.657 -3.905 -2.666 1.00 94.38 208 ILE A N 1
ATOM 1672 C CA . ILE A 1 208 ? 2.067 -4.979 -1.753 1.00 94.38 208 ILE A CA 1
ATOM 1673 C C . ILE A 1 208 ? 2.434 -6.246 -2.526 1.00 94.38 208 ILE A C 1
ATOM 1675 O O . ILE A 1 208 ? 3.442 -6.877 -2.210 1.00 94.38 208 ILE A O 1
ATOM 1679 N N . VAL A 1 209 ? 1.658 -6.608 -3.551 1.00 92.69 209 VAL A N 1
ATOM 1680 C CA . VAL A 1 209 ? 1.996 -7.719 -4.454 1.00 92.69 209 VAL A CA 1
ATOM 1681 C C . VAL A 1 209 ? 3.317 -7.432 -5.162 1.00 92.69 209 VAL A C 1
ATOM 1683 O O . VAL A 1 209 ? 4.215 -8.269 -5.148 1.00 92.69 209 VAL A O 1
ATOM 1686 N N . PHE A 1 210 ? 3.486 -6.225 -5.707 1.00 93.94 210 PHE A N 1
ATOM 1687 C CA . PHE A 1 210 ? 4.730 -5.849 -6.367 1.00 93.94 210 PHE A CA 1
ATOM 1688 C C . PHE A 1 210 ? 5.937 -5.900 -5.423 1.00 93.94 210 PHE A C 1
ATOM 1690 O O . PHE A 1 210 ? 6.973 -6.458 -5.779 1.00 93.94 210 PHE A O 1
ATOM 1697 N N . LEU A 1 211 ? 5.792 -5.394 -4.200 1.00 93.94 211 LEU A N 1
ATOM 1698 C CA . LEU A 1 211 ? 6.833 -5.449 -3.182 1.00 93.94 211 LEU A CA 1
ATOM 1699 C C . LEU A 1 211 ? 7.234 -6.892 -2.844 1.00 93.94 211 LEU A C 1
ATOM 1701 O O . LEU A 1 211 ? 8.423 -7.187 -2.775 1.00 93.94 211 LEU A O 1
ATOM 1705 N N . LYS A 1 212 ? 6.256 -7.789 -2.658 1.00 92.25 212 LYS A N 1
ATOM 1706 C CA . LYS A 1 212 ? 6.506 -9.210 -2.363 1.00 92.25 212 LYS A CA 1
ATOM 1707 C C . LYS A 1 212 ? 7.232 -9.912 -3.503 1.00 92.25 212 LYS A C 1
ATOM 1709 O O . LYS A 1 212 ? 8.130 -10.708 -3.250 1.00 92.25 212 LYS A O 1
ATOM 1714 N N . ASP A 1 213 ? 6.877 -9.595 -4.743 1.00 92.56 213 ASP A N 1
ATOM 1715 C CA . ASP A 1 213 ? 7.541 -10.181 -5.903 1.00 92.56 213 ASP A CA 1
ATOM 1716 C C . ASP A 1 213 ? 8.986 -9.680 -6.032 1.00 92.56 213 ASP A C 1
ATOM 1718 O O . ASP A 1 213 ? 9.881 -10.469 -6.328 1.00 92.56 213 ASP A O 1
ATOM 1722 N N . LEU A 1 214 ? 9.242 -8.403 -5.726 1.00 91.81 214 LEU A N 1
ATOM 1723 C CA . LEU A 1 214 ? 10.595 -7.832 -5.676 1.00 91.81 214 LEU A CA 1
ATOM 1724 C C . LEU A 1 214 ? 11.472 -8.415 -4.561 1.00 91.81 214 LEU A C 1
ATOM 1726 O O . LEU A 1 214 ? 12.685 -8.484 -4.735 1.00 91.81 214 LEU A O 1
ATOM 1730 N N . ASP A 1 215 ? 10.875 -8.810 -3.436 1.00 91.75 215 ASP A N 1
ATOM 1731 C CA . ASP A 1 215 ? 11.560 -9.473 -2.314 1.00 91.75 215 ASP A CA 1
ATOM 1732 C C . ASP A 1 215 ? 11.695 -10.997 -2.515 1.00 91.75 215 ASP A C 1
ATOM 1734 O O . ASP A 1 215 ? 12.297 -11.704 -1.707 1.00 91.75 215 ASP A O 1
ATOM 1738 N N . SER A 1 216 ? 11.134 -11.532 -3.602 1.00 90.94 216 SER A N 1
ATOM 1739 C CA . SER A 1 216 ? 11.233 -12.952 -3.927 1.00 90.94 216 SER A CA 1
ATOM 1740 C C . SER A 1 216 ? 12.597 -13.315 -4.530 1.00 90.94 216 SER A C 1
ATOM 1742 O O . SER A 1 216 ? 13.378 -12.468 -4.959 1.00 90.94 216 SER A O 1
ATOM 1744 N N . HIS A 1 217 ? 12.878 -14.615 -4.639 1.00 85.75 217 HIS A N 1
ATOM 1745 C CA . HIS A 1 217 ? 14.069 -15.119 -5.335 1.00 85.75 217 HIS A CA 1
ATOM 1746 C C . HIS A 1 217 ? 13.941 -15.120 -6.873 1.00 85.75 217 HIS A C 1
ATOM 1748 O O . HIS A 1 217 ? 14.784 -15.705 -7.554 1.00 85.75 217 HIS A O 1
ATOM 1754 N N . GLN A 1 218 ? 12.883 -14.529 -7.438 1.00 87.94 218 GLN A N 1
ATOM 1755 C CA . GLN A 1 218 ? 12.643 -14.521 -8.882 1.00 87.94 218 GLN A CA 1
ATOM 1756 C C . GLN A 1 218 ? 13.390 -13.378 -9.586 1.00 87.94 218 GLN A C 1
ATOM 1758 O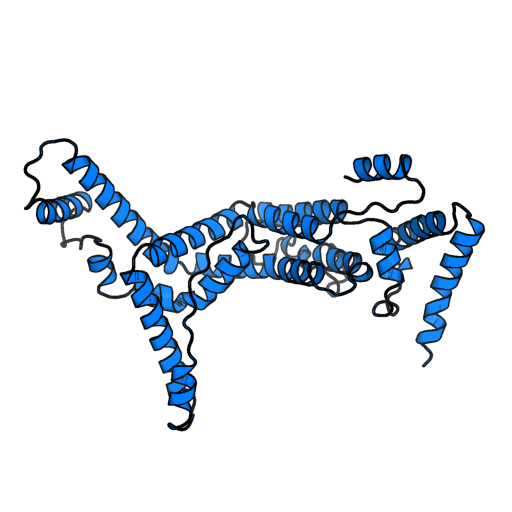 O . GLN A 1 218 ? 13.665 -12.327 -9.010 1.00 87.94 218 GLN A O 1
ATOM 1763 N N . ALA A 1 219 ? 13.705 -13.570 -10.870 1.00 89.81 219 ALA A N 1
ATOM 1764 C CA . ALA A 1 219 ? 14.294 -12.524 -11.701 1.00 89.81 219 ALA A CA 1
ATOM 1765 C C . ALA A 1 219 ? 13.234 -11.465 -12.048 1.00 89.81 219 ALA A C 1
ATOM 1767 O O . ALA A 1 219 ? 12.390 -11.685 -12.912 1.00 89.81 219 ALA A O 1
ATOM 1768 N N . MET A 1 220 ? 13.289 -10.314 -11.373 1.00 93.00 220 MET A N 1
ATOM 1769 C CA . MET A 1 220 ? 12.269 -9.264 -11.499 1.00 93.00 220 MET A CA 1
ATOM 1770 C C . MET A 1 220 ? 12.649 -8.103 -12.421 1.00 93.00 220 MET A C 1
ATOM 1772 O O . MET A 1 220 ? 11.786 -7.295 -12.747 1.00 93.00 220 MET A O 1
ATOM 1776 N N . MET A 1 221 ? 13.906 -8.005 -12.865 1.00 91.94 221 MET A N 1
ATOM 1777 C CA . MET A 1 221 ? 14.402 -6.828 -13.596 1.00 91.94 221 MET A CA 1
ATOM 1778 C C . MET A 1 221 ? 13.569 -6.503 -14.844 1.00 91.94 221 MET A C 1
ATOM 1780 O O . MET A 1 221 ? 13.187 -5.354 -15.041 1.00 91.94 221 MET A O 1
ATOM 1784 N N . GLY A 1 222 ? 13.220 -7.529 -15.630 1.00 92.94 222 GLY A N 1
ATOM 1785 C CA . GLY A 1 222 ? 12.390 -7.397 -16.832 1.00 92.94 222 GLY A CA 1
ATOM 1786 C C . GLY A 1 222 ? 10.883 -7.311 -16.580 1.00 92.94 222 GLY A C 1
ATOM 1787 O O . GLY A 1 222 ? 10.109 -7.264 -17.527 1.00 92.94 222 GLY A O 1
ATOM 1788 N N . GLU A 1 223 ? 10.443 -7.318 -15.321 1.00 92.81 223 GLU A N 1
ATOM 1789 C CA . GLU A 1 223 ? 9.037 -7.133 -14.931 1.00 92.81 223 GLU A CA 1
ATOM 1790 C C . GLU A 1 223 ? 8.788 -5.747 -14.321 1.00 92.81 223 GLU A C 1
ATOM 1792 O O . GLU A 1 223 ? 7.644 -5.296 -14.275 1.00 92.81 223 GLU A O 1
ATOM 1797 N N . VAL A 1 224 ? 9.837 -5.060 -13.846 1.00 92.69 224 VAL A N 1
ATOM 1798 C CA . VAL A 1 224 ? 9.718 -3.757 -13.170 1.00 92.69 224 VAL A CA 1
ATOM 1799 C C . VAL A 1 224 ? 9.064 -2.718 -14.073 1.00 92.69 224 VAL A C 1
ATOM 1801 O O . VAL A 1 224 ? 8.139 -2.050 -13.615 1.00 92.69 224 VAL A O 1
ATOM 1804 N N . TYR A 1 225 ? 9.503 -2.604 -15.334 1.00 92.62 225 TYR A N 1
ATOM 1805 C CA . TYR A 1 225 ? 8.963 -1.611 -16.269 1.00 92.62 225 TYR A CA 1
ATOM 1806 C C . TYR A 1 225 ? 7.453 -1.791 -16.438 1.00 92.62 225 TYR A C 1
ATOM 1808 O O . TYR A 1 225 ? 6.670 -0.944 -16.017 1.00 92.62 225 TYR A O 1
ATOM 1816 N N . ARG A 1 226 ? 7.044 -2.972 -16.917 1.00 89.69 226 ARG A N 1
ATOM 1817 C CA . ARG A 1 226 ? 5.641 -3.317 -17.168 1.00 89.69 226 ARG A CA 1
ATOM 1818 C C . ARG A 1 226 ? 4.758 -3.221 -15.923 1.00 89.69 226 ARG A C 1
ATOM 1820 O O . ARG A 1 226 ? 3.558 -2.974 -16.014 1.00 89.69 226 ARG A O 1
ATOM 1827 N N . ARG A 1 227 ? 5.294 -3.512 -14.736 1.00 90.44 227 ARG A N 1
ATOM 1828 C CA . ARG A 1 227 ? 4.522 -3.397 -13.490 1.00 90.44 227 ARG A CA 1
ATOM 1829 C C . ARG A 1 227 ? 4.280 -1.953 -13.110 1.00 90.44 227 ARG A C 1
ATOM 1831 O O . ARG A 1 227 ? 3.153 -1.630 -12.764 1.00 90.44 227 ARG A O 1
ATOM 1838 N N . CYS A 1 228 ? 5.298 -1.107 -13.178 1.00 90.12 228 CYS A N 1
ATOM 1839 C CA . CYS A 1 228 ? 5.111 0.311 -12.922 1.00 90.12 228 CYS A CA 1
ATOM 1840 C C . CYS A 1 228 ? 4.200 0.947 -13.970 1.00 90.12 228 CYS A C 1
ATOM 1842 O O . CYS A 1 228 ? 3.264 1.629 -13.579 1.00 90.12 228 CYS A O 1
ATOM 1844 N N . GLU A 1 229 ? 4.400 0.638 -15.254 1.00 87.94 229 GLU A N 1
ATOM 1845 C CA . GLU A 1 229 ? 3.519 1.072 -16.341 1.00 87.94 229 GLU A CA 1
ATOM 1846 C C . GLU A 1 229 ? 2.061 0.704 -16.028 1.00 87.94 229 GLU A C 1
ATOM 1848 O O . GLU A 1 229 ? 1.220 1.582 -15.907 1.00 87.94 229 GLU A O 1
ATOM 1853 N N . ARG A 1 230 ? 1.754 -0.567 -15.734 1.00 85.94 230 ARG A N 1
ATOM 1854 C CA . ARG A 1 230 ? 0.386 -0.985 -15.360 1.00 85.94 230 ARG A CA 1
ATOM 1855 C C . ARG A 1 230 ? -0.163 -0.333 -14.092 1.00 85.94 230 ARG A C 1
ATOM 1857 O O . ARG A 1 230 ? -1.368 -0.378 -13.866 1.00 85.94 230 ARG A O 1
ATOM 1864 N N . LEU A 1 231 ? 0.684 0.213 -13.226 1.00 86.81 231 LEU A N 1
ATOM 1865 C CA . LEU A 1 231 ? 0.233 0.951 -12.051 1.00 86.81 231 LEU A CA 1
ATOM 1866 C C . LEU A 1 231 ? -0.077 2.410 -12.404 1.00 86.81 231 LEU A C 1
ATOM 1868 O O . LEU A 1 231 ? -1.065 2.939 -11.902 1.00 86.81 231 LEU A O 1
ATOM 1872 N N . THR A 1 232 ? 0.734 3.046 -13.254 1.00 82.56 232 THR A N 1
ATOM 1873 C CA . THR A 1 232 ? 0.729 4.506 -13.461 1.00 82.56 232 THR A CA 1
ATOM 1874 C C . THR A 1 232 ? 0.241 4.975 -14.817 1.00 82.56 232 THR A C 1
ATOM 1876 O O . THR A 1 232 ? 0.051 6.174 -14.957 1.00 82.56 232 THR A O 1
ATOM 1879 N N . LYS A 1 233 ? 0.098 4.094 -15.810 1.00 73.19 233 LYS A N 1
ATOM 1880 C CA . LYS A 1 233 ? -0.277 4.474 -17.173 1.00 73.19 233 LYS A CA 1
ATOM 1881 C C . LYS A 1 233 ? -1.608 5.213 -17.146 1.00 73.19 233 LYS A C 1
ATOM 1883 O O . LYS A 1 233 ? -2.612 4.674 -16.669 1.00 73.19 233 LYS A O 1
ATOM 1888 N N . ASP A 1 234 ? -1.569 6.451 -17.616 1.00 57.22 234 ASP A N 1
ATOM 1889 C CA . ASP A 1 234 ? -2.752 7.280 -17.781 1.00 57.22 234 ASP A CA 1
ATOM 1890 C C . ASP A 1 234 ? -3.653 6.672 -18.860 1.00 57.22 234 ASP A C 1
ATOM 1892 O O . ASP A 1 234 ? -3.183 6.003 -19.783 1.00 57.22 234 ASP A O 1
ATOM 1896 N N . VAL A 1 235 ? -4.963 6.879 -18.730 1.00 50.09 235 VAL A N 1
ATOM 1897 C CA . VAL A 1 235 ? -5.901 6.522 -19.796 1.00 50.09 235 VAL A CA 1
ATOM 1898 C C . VAL A 1 235 ? -5.708 7.534 -20.917 1.00 50.09 235 VAL A C 1
ATOM 1900 O O . VAL A 1 235 ? -6.068 8.698 -20.755 1.00 50.09 235 VAL A O 1
ATOM 1903 N N . GLU A 1 236 ? -5.146 7.116 -22.047 1.00 47.66 236 GLU A N 1
ATOM 1904 C CA . GLU A 1 236 ? -5.342 7.876 -23.280 1.00 47.66 236 GLU A CA 1
ATOM 1905 C C . GLU A 1 236 ? -6.806 7.711 -23.717 1.00 47.66 236 GLU A C 1
ATOM 1907 O O . GLU A 1 236 ? -7.365 6.611 -23.670 1.00 47.66 236 GLU A O 1
ATOM 1912 N N . GLU A 1 237 ? -7.455 8.816 -24.096 1.00 39.91 237 GLU A N 1
ATOM 1913 C CA . GLU A 1 237 ? -8.852 8.821 -24.543 1.00 39.91 237 GLU A CA 1
ATOM 1914 C C . GLU A 1 237 ? -9.057 7.809 -25.685 1.00 39.91 237 GLU A C 1
ATOM 1916 O O . GLU A 1 237 ? -8.584 8.011 -26.803 1.00 39.91 237 GLU A O 1
ATOM 1921 N N . GLY A 1 238 ? -9.795 6.727 -25.412 1.00 40.09 238 GLY A N 1
ATOM 1922 C CA . GLY A 1 238 ? -10.207 5.741 -26.417 1.00 40.09 238 GLY A CA 1
ATOM 1923 C C . GLY A 1 238 ? -9.717 4.307 -26.207 1.00 40.09 238 GLY A C 1
ATOM 1924 O O . GLY A 1 238 ? -10.169 3.438 -26.950 1.00 40.09 238 GLY A O 1
ATOM 1925 N N . ASP A 1 239 ? -8.876 4.033 -25.202 1.00 46.06 239 ASP A N 1
ATOM 1926 C CA . ASP A 1 239 ? -8.369 2.680 -24.918 1.00 46.06 239 ASP A CA 1
ATOM 1927 C C . ASP A 1 239 ? -8.711 2.227 -23.482 1.00 46.06 239 ASP A C 1
ATOM 1929 O O . ASP A 1 239 ? -7.861 2.057 -22.608 1.00 46.06 239 ASP A O 1
ATOM 1933 N N . GLU A 1 240 ? -10.011 2.039 -23.214 1.00 47.06 240 GLU A N 1
ATOM 1934 C CA . GLU A 1 240 ? -10.544 1.611 -21.903 1.00 47.06 240 GLU A CA 1
ATOM 1935 C C . GLU A 1 240 ? -9.980 0.255 -21.420 1.00 47.06 240 GLU A C 1
ATOM 1937 O O . GLU A 1 240 ? -10.127 -0.104 -20.250 1.00 47.06 240 GLU A O 1
ATOM 1942 N N . GLY A 1 241 ? -9.332 -0.511 -22.306 1.00 48.88 241 GLY A N 1
ATOM 1943 C CA . GLY A 1 241 ? -8.797 -1.841 -22.021 1.00 48.88 241 GLY A CA 1
ATOM 1944 C C . GLY A 1 241 ? -7.415 -1.883 -21.358 1.00 48.88 241 GLY A C 1
ATOM 1945 O O . GLY A 1 241 ? -7.070 -2.937 -20.822 1.00 48.88 241 GLY A O 1
ATOM 1946 N N . ASP A 1 242 ? -6.639 -0.789 -21.373 1.00 55.34 242 ASP A N 1
ATOM 1947 C CA . ASP A 1 242 ? -5.224 -0.782 -20.932 1.00 55.34 242 ASP A CA 1
ATOM 1948 C C . ASP A 1 242 ? -4.898 0.301 -19.879 1.00 55.34 242 ASP A C 1
ATOM 1950 O O . ASP A 1 242 ? -3.738 0.618 -19.606 1.00 55.34 242 ASP A O 1
ATOM 1954 N N . ALA A 1 243 ? -5.938 0.859 -19.254 1.00 59.25 243 ALA A N 1
ATOM 1955 C CA . ALA A 1 243 ? -5.842 1.834 -18.174 1.00 59.25 243 ALA A CA 1
ATOM 1956 C C . ALA A 1 243 ? -5.043 1.292 -16.970 1.00 59.25 243 ALA A C 1
ATOM 1958 O O . ALA A 1 243 ? -5.349 0.223 -16.429 1.00 59.25 243 ALA A O 1
ATOM 1959 N N . GLY A 1 244 ? -4.046 2.048 -16.491 1.00 61.28 244 GLY A N 1
ATOM 1960 C CA . GLY A 1 244 ? -3.277 1.671 -15.304 1.00 61.28 244 GLY A CA 1
ATOM 1961 C C . GLY A 1 244 ? -4.153 1.613 -14.047 1.00 61.28 244 GLY A C 1
ATOM 1962 O O . GLY A 1 244 ? -5.122 2.362 -13.924 1.00 61.28 244 GLY A O 1
ATOM 1963 N N . HIS A 1 245 ? -3.825 0.761 -13.069 1.00 74.75 245 HIS A N 1
ATOM 1964 C CA . HIS A 1 245 ? -4.668 0.535 -11.877 1.00 74.75 245 HIS A CA 1
ATOM 1965 C C . HIS A 1 245 ? -5.007 1.823 -11.115 1.00 74.75 245 HIS A C 1
ATOM 1967 O O . HIS A 1 245 ? -6.103 1.934 -10.563 1.00 74.75 245 HIS A O 1
ATOM 1973 N N . PHE A 1 246 ? -4.090 2.797 -11.077 1.00 77.44 246 PHE A N 1
ATOM 1974 C CA . PHE A 1 246 ? -4.317 4.068 -10.384 1.00 77.44 246 PHE A CA 1
ATOM 1975 C C . PHE A 1 246 ? -4.987 5.144 -11.244 1.00 77.44 246 PHE A C 1
ATOM 1977 O O . PHE A 1 246 ? -5.481 6.129 -10.697 1.00 77.44 246 PHE A O 1
ATOM 1984 N N . SER A 1 247 ? -5.071 4.954 -12.561 1.00 70.12 247 SER A N 1
ATOM 1985 C CA . SER A 1 247 ? -5.655 5.939 -13.479 1.00 70.12 247 SER A CA 1
ATOM 1986 C C . SER A 1 247 ? -7.140 6.192 -13.191 1.00 70.12 247 SER A C 1
ATOM 1988 O O . SER A 1 247 ? -7.568 7.343 -13.166 1.00 70.12 247 SER A O 1
ATOM 1990 N N . LYS A 1 248 ? -7.894 5.145 -12.817 1.00 74.56 248 LYS A N 1
ATOM 1991 C CA . LYS A 1 248 ? -9.313 5.244 -12.428 1.00 74.56 248 LYS A CA 1
ATOM 1992 C C . LYS A 1 248 ? -9.567 6.223 -11.279 1.00 74.56 248 LYS A C 1
ATOM 1994 O O . LYS A 1 248 ? -10.632 6.821 -11.217 1.00 74.56 248 LYS A O 1
ATOM 1999 N N . TYR A 1 249 ? -8.595 6.425 -10.383 1.00 76.38 249 TYR A N 1
ATOM 2000 C CA . TYR A 1 249 ? -8.760 7.368 -9.278 1.00 76.38 249 TYR A CA 1
ATOM 2001 C C . TYR A 1 249 ? -8.739 8.825 -9.762 1.00 76.38 249 TYR A C 1
ATOM 2003 O O . TYR A 1 249 ? -9.333 9.670 -9.102 1.00 76.38 249 TYR A O 1
ATOM 2011 N N . GLY A 1 250 ? -8.140 9.140 -10.912 1.00 69.62 250 GLY A N 1
ATOM 2012 C CA . GLY A 1 250 ? -8.159 10.497 -11.470 1.00 69.62 250 GLY A CA 1
ATOM 2013 C C . GLY A 1 250 ? -9.473 10.895 -12.145 1.00 69.62 250 GLY A C 1
ATOM 2014 O O . GLY A 1 250 ? -9.701 12.084 -12.346 1.00 69.62 250 GLY A O 1
ATOM 2015 N N . ALA A 1 251 ? -10.345 9.937 -12.472 1.00 72.94 251 ALA A N 1
ATOM 2016 C CA . ALA A 1 251 ? -11.604 10.218 -13.156 1.00 72.94 251 ALA A CA 1
ATOM 2017 C C . ALA A 1 251 ? -12.611 10.899 -12.210 1.00 72.94 251 ALA A C 1
ATOM 2019 O O . ALA A 1 251 ? -12.854 10.423 -11.097 1.00 72.94 251 ALA A O 1
ATOM 2020 N N . GLU A 1 252 ? -13.197 12.029 -12.619 1.00 74.00 252 GLU A N 1
ATOM 2021 C CA . GLU A 1 252 ? -14.110 12.808 -11.764 1.00 74.00 252 GLU A CA 1
ATOM 2022 C C . GLU A 1 252 ? -15.350 12.007 -11.339 1.00 74.00 252 GLU A C 1
ATOM 2024 O O . GLU A 1 252 ? -15.819 12.151 -10.209 1.00 74.00 252 GLU A O 1
ATOM 2029 N N . ASP A 1 253 ? -15.830 11.126 -12.213 1.00 77.12 253 ASP A N 1
ATOM 2030 C CA . ASP A 1 253 ? -17.007 10.275 -12.046 1.00 77.12 253 ASP A CA 1
ATOM 2031 C C . ASP A 1 253 ? -16.729 8.952 -11.311 1.00 77.12 253 ASP A C 1
ATOM 2033 O O . ASP A 1 253 ? -17.663 8.203 -11.010 1.00 77.12 253 ASP A O 1
ATOM 2037 N N . TYR A 1 254 ? -15.470 8.668 -10.958 1.00 78.44 254 TYR A N 1
ATOM 2038 C CA . TYR A 1 254 ? -15.132 7.483 -10.177 1.00 78.44 254 TYR A CA 1
ATOM 2039 C C . TYR A 1 254 ? -15.695 7.582 -8.755 1.00 78.44 254 TYR A C 1
ATOM 2041 O O . TYR A 1 254 ? -15.338 8.469 -7.972 1.00 78.44 254 TYR A O 1
ATOM 2049 N N . ALA A 1 255 ? -16.565 6.631 -8.411 1.00 81.88 255 ALA A N 1
ATOM 2050 C CA . ALA A 1 255 ? -17.185 6.519 -7.098 1.00 81.88 255 ALA A CA 1
ATOM 2051 C C . ALA A 1 255 ? -16.160 6.057 -6.047 1.00 81.88 255 ALA A C 1
ATOM 2053 O O . ALA A 1 255 ? -16.009 4.867 -5.784 1.00 81.88 255 ALA A O 1
ATOM 2054 N N . SER A 1 256 ? -15.458 7.024 -5.460 1.00 87.75 256 SER A N 1
ATOM 2055 C CA . SER A 1 256 ? -14.445 6.840 -4.417 1.00 87.75 256 SER A CA 1
ATOM 2056 C C . SER A 1 256 ? -14.829 7.585 -3.142 1.00 87.75 256 SER A C 1
ATOM 2058 O O . SER A 1 256 ? -15.350 8.701 -3.203 1.00 87.75 256 SER A O 1
ATOM 2060 N N . LEU A 1 257 ? -14.494 7.009 -1.988 1.00 90.06 257 LEU A N 1
ATOM 2061 C CA . LEU A 1 257 ? -14.602 7.652 -0.677 1.00 90.06 257 LEU A CA 1
ATOM 2062 C C . LEU A 1 257 ? -13.394 8.550 -0.368 1.00 90.06 257 LEU A C 1
ATOM 2064 O O . LEU A 1 257 ? -13.459 9.368 0.551 1.00 90.06 257 LEU A O 1
ATOM 2068 N N . LEU A 1 258 ? -12.302 8.434 -1.132 1.00 90.38 258 LEU A N 1
ATOM 2069 C CA . LEU A 1 258 ? -11.179 9.368 -1.067 1.00 90.38 258 LEU A CA 1
ATOM 2070 C C . LEU A 1 258 ? -11.543 10.735 -1.683 1.00 90.38 258 LEU A C 1
ATOM 2072 O O . LEU A 1 258 ? -12.106 10.781 -2.787 1.00 90.38 258 LEU A O 1
ATOM 2076 N N . PRO A 1 259 ? -11.170 11.851 -1.023 1.00 92.12 259 PRO A N 1
ATOM 2077 C CA . PRO A 1 259 ? -11.303 13.198 -1.575 1.00 92.12 259 PRO A CA 1
ATOM 2078 C C . PRO A 1 259 ? -10.615 13.357 -2.938 1.00 92.12 259 PRO A C 1
ATOM 2080 O O . PRO A 1 259 ? -9.562 12.767 -3.182 1.00 92.12 259 PRO A O 1
ATOM 2083 N N . LEU A 1 260 ? -11.192 14.170 -3.831 1.00 87.94 260 LEU A N 1
ATOM 2084 C CA . LEU A 1 260 ? -10.677 14.370 -5.195 1.00 87.94 260 LEU A CA 1
ATOM 2085 C C . LEU A 1 260 ? -9.220 14.865 -5.217 1.00 87.94 260 LEU A C 1
ATOM 2087 O O . LEU A 1 260 ? -8.432 14.406 -6.038 1.00 87.94 260 LEU A O 1
ATOM 2091 N N . ASP A 1 261 ? -8.848 15.755 -4.300 1.00 91.00 261 ASP A N 1
ATOM 2092 C CA . ASP A 1 261 ? -7.484 16.272 -4.168 1.00 91.00 261 ASP A CA 1
ATOM 2093 C C . ASP A 1 261 ? -6.487 15.177 -3.756 1.00 91.00 261 ASP A C 1
ATOM 2095 O O . ASP A 1 261 ? -5.393 15.088 -4.317 1.00 91.00 261 ASP A O 1
ATOM 2099 N N . GLU A 1 262 ? -6.871 14.282 -2.840 1.00 92.31 262 GLU A N 1
ATOM 2100 C CA . GLU A 1 262 ? -6.046 13.120 -2.488 1.00 92.31 262 GLU A CA 1
ATOM 2101 C C . GLU A 1 262 ? -5.934 12.134 -3.657 1.00 92.31 262 GLU A C 1
ATOM 2103 O O . GLU A 1 262 ? -4.862 11.569 -3.881 1.00 92.31 262 GLU A O 1
ATOM 2108 N N . ARG A 1 263 ? -7.002 11.961 -4.444 1.00 88.81 263 ARG A N 1
ATOM 2109 C CA . ARG A 1 263 ? -6.984 11.103 -5.634 1.00 88.81 263 ARG A CA 1
ATOM 2110 C C . ARG A 1 263 ? -6.052 11.614 -6.728 1.00 88.81 263 ARG A C 1
ATOM 2112 O O . ARG A 1 263 ? -5.262 10.838 -7.256 1.00 88.81 263 ARG A O 1
ATOM 2119 N N . GLN A 1 264 ? -6.088 12.910 -7.027 1.00 86.69 264 GLN A N 1
ATOM 2120 C CA . GLN A 1 264 ? -5.132 13.534 -7.949 1.00 86.69 264 GLN A CA 1
ATOM 2121 C C . GLN A 1 264 ? -3.698 13.367 -7.431 1.00 86.69 264 GLN A C 1
ATOM 2123 O O . GLN A 1 264 ? -2.786 12.994 -8.172 1.00 86.69 264 GLN A O 1
ATOM 2128 N N . ARG A 1 265 ? -3.505 13.520 -6.115 1.00 90.62 265 ARG A N 1
ATOM 2129 C CA . ARG A 1 265 ? -2.200 13.323 -5.484 1.00 90.62 265 ARG A CA 1
ATOM 2130 C C . ARG A 1 265 ? -1.669 11.888 -5.611 1.00 90.62 265 ARG A C 1
ATOM 2132 O O . ARG A 1 265 ? -0.452 11.712 -5.688 1.00 90.62 265 ARG A O 1
ATOM 2139 N N . LEU A 1 266 ? -2.531 10.866 -5.666 1.00 90.06 266 LEU A N 1
ATOM 2140 C CA . LEU A 1 266 ? -2.112 9.472 -5.893 1.00 90.06 266 LEU A CA 1
ATOM 2141 C C . LEU A 1 266 ? -1.392 9.294 -7.232 1.00 90.06 266 LEU A C 1
ATOM 2143 O O . LEU A 1 266 ? -0.381 8.584 -7.283 1.00 90.06 266 LEU A O 1
ATOM 2147 N N . GLN A 1 267 ? -1.897 9.937 -8.288 1.00 84.69 267 GLN A N 1
ATOM 2148 C CA . GLN A 1 267 ? -1.301 9.887 -9.624 1.00 84.69 267 GLN A CA 1
ATOM 2149 C C . GLN A 1 267 ? 0.061 10.580 -9.632 1.00 84.69 267 GLN A C 1
ATOM 2151 O O . GLN A 1 267 ? 1.054 9.993 -10.060 1.00 84.69 267 GLN A O 1
ATOM 2156 N N . GLU A 1 268 ? 0.147 11.776 -9.045 1.00 89.12 268 GLU A N 1
ATOM 2157 C CA . GLU A 1 268 ? 1.406 12.520 -8.927 1.00 89.12 268 GLU A CA 1
ATOM 2158 C C . GLU A 1 268 ? 2.481 11.729 -8.170 1.00 89.12 268 GLU A C 1
ATOM 2160 O O . GLU A 1 268 ? 3.637 11.666 -8.597 1.00 89.12 268 GLU A O 1
ATOM 2165 N N . ILE A 1 269 ? 2.110 11.098 -7.048 1.00 93.06 269 ILE A N 1
ATOM 2166 C CA . ILE A 1 269 ? 3.009 10.221 -6.288 1.00 93.06 269 ILE A CA 1
ATOM 2167 C C . ILE A 1 269 ? 3.438 9.034 -7.155 1.00 93.06 269 ILE A C 1
ATOM 2169 O O . ILE A 1 269 ? 4.622 8.696 -7.170 1.00 93.06 269 ILE A O 1
ATOM 2173 N N . GLY A 1 270 ? 2.504 8.420 -7.886 1.00 90.06 270 GLY A N 1
ATOM 2174 C CA . GLY A 1 270 ? 2.791 7.296 -8.772 1.00 90.06 270 GLY A CA 1
ATOM 2175 C C . GLY A 1 270 ? 3.821 7.648 -9.840 1.00 90.06 270 GLY A C 1
ATOM 2176 O O . GLY A 1 270 ? 4.859 6.994 -9.931 1.00 90.06 270 GLY A O 1
ATOM 2177 N N . ILE A 1 271 ? 3.606 8.748 -10.560 1.00 87.88 271 ILE A N 1
ATOM 2178 C CA . ILE A 1 271 ? 4.536 9.273 -11.569 1.00 87.88 271 ILE A CA 1
ATOM 2179 C C . ILE A 1 271 ? 5.891 9.621 -10.936 1.00 87.88 271 ILE A C 1
ATOM 2181 O O . ILE A 1 271 ? 6.949 9.270 -11.464 1.00 87.88 271 ILE A O 1
ATOM 2185 N N . ALA A 1 272 ? 5.903 10.278 -9.772 1.00 90.88 272 ALA A N 1
ATOM 2186 C CA . ALA A 1 272 ? 7.143 10.627 -9.081 1.00 90.88 272 ALA A CA 1
ATOM 2187 C C . ALA A 1 272 ? 7.947 9.384 -8.657 1.00 90.88 272 ALA A C 1
ATOM 2189 O O . ALA A 1 272 ? 9.180 9.365 -8.764 1.00 90.88 272 ALA A O 1
ATOM 2190 N N . ARG A 1 273 ? 7.268 8.328 -8.194 1.00 91.81 273 ARG A N 1
ATOM 2191 C CA . ARG A 1 273 ? 7.896 7.068 -7.774 1.00 91.81 273 ARG A CA 1
ATOM 2192 C C . ARG A 1 273 ? 8.313 6.206 -8.954 1.00 91.81 273 ARG A C 1
ATOM 2194 O O . ARG A 1 273 ? 9.395 5.619 -8.891 1.00 91.81 273 ARG A O 1
ATOM 2201 N N . TRP A 1 274 ? 7.557 6.224 -10.047 1.00 89.69 274 TRP A N 1
ATOM 2202 C CA . TRP A 1 274 ? 7.998 5.682 -11.325 1.00 89.69 274 TRP A CA 1
ATOM 2203 C C . TRP A 1 274 ? 9.301 6.344 -11.768 1.00 89.69 274 TRP A C 1
ATOM 2205 O O . TRP A 1 274 ? 10.307 5.662 -11.920 1.00 89.69 274 TRP A O 1
ATOM 2215 N N . ASN A 1 275 ? 9.350 7.676 -11.818 1.00 87.31 275 ASN A N 1
ATOM 2216 C CA . ASN A 1 275 ? 10.548 8.427 -12.202 1.00 87.31 275 ASN A CA 1
ATOM 2217 C C . ASN A 1 275 ? 11.767 8.169 -11.301 1.00 87.31 275 ASN A C 1
ATOM 2219 O O . ASN A 1 275 ? 12.914 8.290 -11.746 1.00 87.31 275 ASN A O 1
ATOM 2223 N N . TYR A 1 276 ? 11.531 7.832 -10.031 1.00 89.31 276 TYR A N 1
ATOM 2224 C CA . TYR A 1 276 ? 12.565 7.410 -9.087 1.00 89.31 276 TYR A CA 1
ATOM 2225 C C . TYR A 1 276 ? 13.086 5.995 -9.390 1.00 89.31 276 TYR A C 1
ATOM 2227 O O . TYR A 1 276 ? 14.297 5.759 -9.329 1.00 89.31 276 TYR A O 1
ATOM 2235 N N . LEU A 1 277 ? 12.186 5.052 -9.674 1.00 90.25 277 LEU A N 1
ATOM 2236 C CA . LEU A 1 277 ? 12.491 3.636 -9.890 1.00 90.25 277 LEU A CA 1
ATOM 2237 C C . LEU A 1 277 ? 13.064 3.377 -11.281 1.00 90.25 277 LEU A C 1
ATOM 2239 O O . LEU A 1 277 ? 14.071 2.685 -11.416 1.00 90.25 277 LEU A O 1
ATOM 2243 N N . HIS A 1 278 ? 12.437 3.950 -12.299 1.00 89.44 278 HIS A N 1
ATOM 2244 C CA . HIS A 1 278 ? 12.748 3.755 -13.700 1.00 89.44 278 HIS A CA 1
ATOM 2245 C C . HIS A 1 278 ? 14.222 4.060 -14.017 1.00 89.44 278 HIS A C 1
ATOM 2247 O O . HIS A 1 278 ? 14.816 5.033 -13.526 1.00 89.44 278 HIS A O 1
ATOM 2253 N N . THR A 1 279 ? 14.804 3.188 -14.839 1.00 90.88 279 THR A N 1
ATOM 2254 C CA . THR A 1 279 ? 16.138 3.304 -15.437 1.00 90.88 279 THR A CA 1
ATOM 2255 C C . THR A 1 279 ? 16.097 2.658 -16.815 1.00 90.88 279 THR A C 1
ATOM 2257 O O . THR A 1 279 ? 15.338 1.694 -16.958 1.00 90.88 279 THR A O 1
ATOM 2260 N N . PRO A 1 280 ? 16.992 3.050 -17.739 1.00 93.19 280 PRO A N 1
ATOM 2261 C CA . PRO A 1 280 ? 17.094 2.390 -19.036 1.00 93.19 280 PRO A CA 1
ATOM 2262 C C . PRO A 1 280 ? 17.267 0.870 -18.937 1.00 93.19 280 PRO A C 1
ATOM 2264 O O . PRO A 1 280 ? 16.719 0.110 -19.728 1.00 93.19 280 PRO A O 1
ATOM 2267 N N . LEU A 1 281 ? 17.947 0.399 -17.884 1.00 93.31 281 LEU A N 1
ATOM 2268 C CA . LEU A 1 281 ? 18.153 -1.027 -17.645 1.00 93.31 281 LEU A CA 1
ATOM 2269 C C . LEU A 1 281 ? 16.847 -1.791 -17.362 1.00 93.31 281 LEU A C 1
ATOM 2271 O O . LEU A 1 281 ? 16.757 -2.969 -17.698 1.00 93.31 281 LEU A O 1
ATOM 2275 N N . HIS A 1 282 ? 15.832 -1.149 -16.772 1.00 94.12 282 HIS A N 1
ATOM 2276 C CA . HIS A 1 282 ? 14.520 -1.774 -16.574 1.00 94.12 282 HIS A CA 1
ATOM 2277 C C . HIS A 1 282 ? 13.792 -1.969 -17.910 1.00 94.12 282 HIS A C 1
ATOM 2279 O O . HIS A 1 282 ? 13.220 -3.034 -18.126 1.00 94.12 282 HIS A O 1
ATOM 2285 N N . SER A 1 283 ? 13.852 -0.987 -18.810 1.00 94.56 283 SER A N 1
ATOM 2286 C CA . SER A 1 283 ? 13.251 -1.045 -20.152 1.00 94.56 283 SER A CA 1
ATOM 2287 C C . SER A 1 283 ? 13.984 -2.036 -21.058 1.00 94.56 283 SER A C 1
ATOM 2289 O O . SER A 1 283 ? 13.363 -2.844 -21.745 1.00 94.56 283 SER A O 1
ATOM 2291 N N . PHE A 1 284 ? 15.316 -2.054 -20.989 1.00 95.12 284 PHE A N 1
ATOM 2292 C CA . PHE A 1 284 ? 16.141 -3.034 -21.690 1.00 95.12 284 PHE A CA 1
ATOM 2293 C C . PHE A 1 284 ? 15.840 -4.462 -21.215 1.00 95.12 284 PHE A C 1
ATOM 2295 O O . PHE A 1 284 ? 15.570 -5.349 -22.020 1.00 95.12 284 PHE A O 1
ATOM 2302 N N . ALA A 1 285 ? 15.799 -4.691 -19.898 1.00 94.88 285 ALA A N 1
ATOM 2303 C CA . ALA A 1 285 ? 15.435 -5.994 -19.344 1.00 94.88 285 ALA A CA 1
ATOM 2304 C C . ALA A 1 285 ? 13.982 -6.389 -19.662 1.00 94.88 285 ALA A C 1
ATOM 2306 O O . ALA A 1 285 ? 13.694 -7.578 -19.789 1.00 94.88 285 ALA A O 1
ATOM 2307 N N . TYR A 1 286 ? 13.076 -5.413 -19.772 1.00 94.81 286 TYR A N 1
ATOM 2308 C CA . TYR A 1 286 ? 11.691 -5.617 -20.193 1.00 94.81 286 TYR A CA 1
ATOM 2309 C C . TYR A 1 286 ? 11.621 -6.160 -21.623 1.00 94.81 286 TYR A C 1
ATOM 2311 O O . TYR A 1 286 ? 11.009 -7.206 -21.827 1.00 94.81 286 TYR A O 1
ATOM 2319 N N . CYS A 1 287 ? 12.352 -5.544 -22.557 1.00 94.12 287 CYS A N 1
ATOM 2320 C CA . CYS A 1 287 ? 12.486 -6.023 -23.936 1.00 94.12 287 CYS A CA 1
ATOM 2321 C C . CYS A 1 287 ? 13.026 -7.457 -24.008 1.00 94.12 287 CYS A C 1
ATOM 2323 O O . CYS A 1 287 ? 12.515 -8.288 -24.751 1.00 94.12 287 CYS A O 1
ATOM 2325 N N . LEU A 1 288 ? 14.041 -7.771 -23.198 1.00 91.62 288 LEU A N 1
ATOM 2326 C CA . LEU A 1 288 ? 14.692 -9.084 -23.198 1.00 91.62 288 LEU A CA 1
ATOM 2327 C C . LEU A 1 288 ? 13.935 -10.171 -22.420 1.00 91.62 288 LEU A C 1
ATOM 2329 O O . LEU A 1 288 ? 14.425 -11.297 -22.314 1.00 91.62 288 LEU A O 1
ATOM 2333 N N . ASN A 1 289 ? 12.781 -9.860 -21.825 1.00 92.19 289 ASN A N 1
ATOM 2334 C CA . ASN A 1 289 ? 12.003 -10.832 -21.070 1.00 92.19 289 ASN A CA 1
ATOM 2335 C C . ASN A 1 289 ? 11.207 -11.734 -22.033 1.00 92.19 289 ASN A C 1
ATOM 2337 O O . ASN A 1 289 ? 10.216 -11.280 -22.615 1.00 92.19 289 ASN A O 1
ATOM 2341 N N . PRO A 1 290 ? 11.517 -13.045 -22.136 1.00 89.06 290 PRO A N 1
ATOM 2342 C CA . PRO A 1 290 ? 10.870 -13.926 -23.111 1.00 89.06 290 PRO A CA 1
ATOM 2343 C C . PRO A 1 290 ? 9.358 -14.046 -22.925 1.00 89.06 290 PRO A C 1
ATOM 2345 O O . PRO A 1 290 ? 8.630 -14.352 -23.868 1.00 89.06 290 PRO A O 1
ATOM 2348 N N . ARG A 1 291 ? 8.866 -13.794 -21.706 1.00 88.31 291 ARG A N 1
ATOM 2349 C CA . ARG A 1 291 ? 7.433 -13.821 -21.395 1.00 88.31 291 ARG A CA 1
ATOM 2350 C C . ARG A 1 291 ? 6.681 -12.645 -22.006 1.00 88.31 291 ARG A C 1
ATOM 2352 O O . ARG A 1 291 ? 5.458 -12.681 -21.998 1.00 88.31 291 ARG A O 1
ATOM 2359 N N . LEU A 1 292 ? 7.385 -11.619 -22.478 1.00 88.81 292 LEU A N 1
ATOM 2360 C CA . LEU A 1 292 ? 6.831 -10.343 -22.923 1.00 88.81 292 LEU A CA 1
ATOM 2361 C C . LEU A 1 292 ? 7.066 -10.093 -24.417 1.00 88.81 292 LEU A C 1
ATOM 2363 O O . LEU A 1 292 ? 6.446 -9.197 -24.969 1.00 88.81 292 LEU A O 1
ATOM 2367 N N . HIS A 1 293 ? 7.832 -10.943 -25.113 1.00 87.00 293 HIS A N 1
ATOM 2368 C CA . HIS A 1 293 ? 8.151 -10.824 -26.550 1.00 87.00 293 HIS A CA 1
ATOM 2369 C C . HIS A 1 293 ? 6.939 -10.788 -27.505 1.00 87.00 293 HIS A C 1
ATOM 2371 O O . HIS A 1 293 ? 7.094 -10.526 -28.696 1.00 87.00 293 HIS A O 1
ATOM 2377 N N . PHE A 1 294 ? 5.727 -11.081 -27.026 1.00 83.44 294 PHE A N 1
ATOM 2378 C CA . PHE A 1 294 ? 4.517 -10.897 -27.826 1.00 83.44 294 PHE A CA 1
ATOM 2379 C C . PHE A 1 294 ? 4.148 -9.413 -28.012 1.00 83.44 294 PHE A C 1
ATOM 2381 O O . PHE A 1 294 ? 3.436 -9.099 -28.968 1.00 83.44 294 PHE A O 1
ATOM 2388 N N . ILE A 1 295 ? 4.645 -8.530 -27.137 1.00 85.62 295 ILE A N 1
ATOM 2389 C CA . ILE A 1 295 ? 4.428 -7.079 -27.134 1.00 85.62 295 ILE A CA 1
ATOM 2390 C C . ILE A 1 295 ? 5.384 -6.404 -28.125 1.00 85.62 295 ILE A C 1
ATOM 2392 O O . ILE A 1 295 ? 6.561 -6.761 -28.214 1.00 85.62 295 ILE A O 1
ATOM 2396 N N . ASP A 1 296 ? 4.882 -5.410 -28.858 1.00 88.69 296 ASP A N 1
ATOM 2397 C CA . ASP A 1 296 ? 5.729 -4.505 -29.635 1.00 88.69 296 ASP A CA 1
ATOM 2398 C C . ASP A 1 296 ? 6.317 -3.428 -28.714 1.00 88.69 296 ASP A C 1
ATOM 2400 O O . ASP A 1 296 ? 5.718 -2.384 -28.477 1.00 88.69 296 ASP A O 1
ATOM 2404 N N . HIS A 1 297 ? 7.479 -3.723 -28.137 1.00 90.38 297 HIS A N 1
ATOM 2405 C CA . HIS A 1 297 ? 8.116 -2.860 -27.143 1.00 90.38 297 HIS A CA 1
ATOM 2406 C C . HIS A 1 297 ? 8.577 -1.521 -27.733 1.00 90.38 297 HIS A C 1
ATOM 2408 O O . HIS A 1 297 ? 8.603 -0.525 -27.022 1.00 90.38 297 HIS A O 1
ATOM 2414 N N . PHE A 1 298 ? 8.948 -1.489 -29.018 1.00 91.81 298 PHE A N 1
ATOM 2415 C CA . PHE A 1 298 ? 9.483 -0.286 -29.668 1.00 91.81 298 PHE A CA 1
ATOM 2416 C C . PHE A 1 298 ? 8.386 0.643 -30.202 1.00 91.81 298 PHE A C 1
ATOM 2418 O O . PHE A 1 298 ? 8.706 1.719 -30.714 1.00 91.81 298 PHE A O 1
ATOM 2425 N N . ALA A 1 299 ? 7.111 0.263 -30.050 1.00 88.38 299 ALA A N 1
ATOM 2426 C CA . ALA A 1 299 ? 5.994 1.193 -30.173 1.00 88.38 299 ALA A CA 1
ATOM 2427 C C . ALA A 1 299 ? 6.066 2.298 -29.103 1.00 88.38 299 ALA A C 1
ATOM 2429 O O . ALA A 1 299 ? 5.686 3.436 -29.375 1.00 88.38 299 ALA A O 1
ATOM 2430 N N . ASP A 1 300 ? 6.611 1.987 -27.922 1.00 88.62 300 ASP A N 1
ATOM 2431 C CA . ASP A 1 300 ? 6.928 2.979 -26.901 1.00 88.62 300 ASP A CA 1
ATOM 2432 C C . ASP A 1 300 ? 8.302 3.612 -27.180 1.00 88.62 300 ASP A C 1
ATOM 2434 O O . ASP A 1 300 ? 9.356 2.962 -27.153 1.00 88.62 300 ASP A O 1
ATOM 2438 N N . THR A 1 301 ? 8.291 4.917 -27.453 1.00 90.44 301 THR A N 1
ATOM 2439 C CA . THR A 1 301 ? 9.507 5.675 -27.755 1.00 90.44 301 THR A CA 1
ATOM 2440 C C . THR A 1 301 ? 10.478 5.768 -26.576 1.00 90.44 301 THR A C 1
ATOM 2442 O O . THR A 1 301 ? 11.683 5.810 -26.822 1.00 90.44 301 THR A O 1
ATOM 2445 N N . GLU A 1 302 ? 9.996 5.776 -25.325 1.00 90.50 302 GLU A N 1
ATOM 2446 C CA . GLU A 1 302 ? 10.854 5.772 -24.128 1.00 90.50 302 GLU A CA 1
ATOM 2447 C C . GLU A 1 302 ? 11.605 4.440 -24.047 1.00 90.50 302 GLU A C 1
ATOM 2449 O O . GLU A 1 302 ? 12.832 4.420 -23.938 1.00 90.50 302 GLU A O 1
ATOM 2454 N N . VAL A 1 303 ? 10.890 3.322 -24.218 1.00 93.69 303 VAL A N 1
ATOM 2455 C CA . VAL A 1 303 ? 11.481 1.976 -24.187 1.00 93.69 303 VAL A CA 1
ATOM 2456 C C . VAL A 1 303 ? 12.546 1.809 -25.266 1.00 93.69 303 VAL A C 1
ATOM 2458 O O . VAL A 1 303 ? 13.621 1.272 -24.991 1.00 93.69 303 VAL A O 1
ATOM 2461 N N . ARG A 1 304 ? 12.286 2.295 -26.485 1.00 94.69 304 ARG A N 1
ATOM 2462 C CA . ARG A 1 304 ? 13.265 2.242 -27.577 1.00 94.69 304 ARG A CA 1
ATOM 2463 C C . ARG A 1 304 ? 14.522 3.063 -27.270 1.00 94.69 304 ARG A C 1
ATOM 2465 O O . ARG A 1 304 ? 15.632 2.574 -27.468 1.00 94.69 304 ARG A O 1
ATOM 2472 N N . GLN A 1 305 ? 14.366 4.291 -26.774 1.00 94.50 305 GLN A N 1
ATOM 2473 C CA . GLN A 1 305 ? 15.499 5.155 -26.407 1.00 94.50 305 GLN A CA 1
ATOM 2474 C C . GLN A 1 305 ? 16.338 4.553 -25.273 1.00 94.50 305 GLN A C 1
ATOM 2476 O O . GLN A 1 305 ? 17.572 4.604 -25.295 1.00 94.50 305 GLN A O 1
ATOM 2481 N N . ASP A 1 306 ? 15.678 3.950 -24.291 1.00 95.12 306 ASP A N 1
ATOM 2482 C CA . ASP A 1 306 ? 16.343 3.262 -23.195 1.00 95.12 306 ASP A CA 1
ATOM 2483 C C . ASP A 1 306 ? 17.094 2.016 -23.657 1.00 95.12 306 ASP A C 1
ATOM 2485 O O . ASP A 1 306 ? 18.214 1.762 -23.201 1.00 95.12 306 ASP A O 1
ATOM 2489 N N . PHE A 1 307 ? 16.497 1.253 -24.578 1.00 95.94 307 PHE A N 1
ATOM 2490 C CA . PHE A 1 307 ? 17.146 0.099 -25.182 1.00 95.94 307 PHE A CA 1
ATOM 2491 C C . PHE A 1 307 ? 18.446 0.520 -25.865 1.00 95.94 307 PHE A C 1
ATOM 2493 O O . PHE A 1 307 ? 19.499 -0.035 -25.546 1.00 95.94 307 PHE A O 1
ATOM 2500 N N . HIS A 1 308 ? 18.387 1.550 -26.715 1.00 94.88 308 HIS A N 1
ATOM 2501 C CA . HIS A 1 308 ? 19.555 2.127 -27.381 1.00 94.88 308 HIS A CA 1
ATOM 2502 C C . HIS A 1 308 ? 20.628 2.573 -26.376 1.00 94.88 308 HIS A C 1
ATOM 2504 O O . HIS A 1 308 ? 21.808 2.247 -26.493 1.00 94.88 308 HIS A O 1
ATOM 2510 N N . THR A 1 309 ? 20.213 3.265 -25.312 1.00 93.19 309 THR A N 1
ATOM 2511 C CA . THR A 1 309 ? 21.121 3.741 -24.257 1.00 93.19 309 THR A CA 1
ATOM 2512 C C . THR A 1 309 ? 21.866 2.585 -23.581 1.00 93.19 309 THR A C 1
ATOM 2514 O O . THR A 1 309 ? 23.068 2.673 -23.310 1.00 93.19 309 THR A O 1
ATOM 2517 N N . CYS A 1 310 ? 21.170 1.485 -23.293 1.00 94.19 310 CYS A N 1
ATOM 2518 C CA . CYS A 1 310 ? 21.783 0.279 -22.747 1.00 94.19 310 CYS A CA 1
ATOM 2519 C C . CYS A 1 310 ? 22.687 -0.420 -23.767 1.00 94.19 310 CYS A C 1
ATOM 2521 O O . CYS A 1 310 ? 23.793 -0.819 -23.398 1.00 94.19 310 CYS A O 1
ATOM 2523 N N . ALA A 1 311 ? 22.252 -0.523 -25.024 1.00 94.00 311 ALA A N 1
ATOM 2524 C CA . ALA A 1 311 ? 23.017 -1.088 -26.131 1.00 94.00 311 ALA A CA 1
ATOM 2525 C C . ALA A 1 311 ? 24.373 -0.398 -26.288 1.00 94.00 311 ALA A C 1
ATOM 2527 O O . ALA A 1 311 ? 25.413 -1.050 -26.207 1.00 94.00 311 ALA A O 1
ATOM 2528 N N . MET A 1 312 ? 24.366 0.933 -26.363 1.00 93.88 312 MET A N 1
ATOM 2529 C CA . MET A 1 312 ? 25.572 1.754 -26.434 1.00 93.88 312 MET A CA 1
ATOM 2530 C C . MET A 1 312 ? 26.536 1.475 -25.282 1.00 93.88 312 MET A C 1
ATOM 2532 O O . MET A 1 312 ? 27.739 1.331 -25.493 1.00 93.88 312 MET A O 1
ATOM 2536 N N . LYS A 1 313 ? 26.031 1.329 -24.052 1.00 91.12 313 LYS A N 1
ATOM 2537 C CA . LYS A 1 313 ? 26.877 0.992 -22.897 1.00 91.12 313 LYS A CA 1
ATOM 2538 C C . LYS A 1 313 ? 27.466 -0.420 -22.985 1.00 91.12 313 LYS A C 1
ATOM 2540 O O . LYS A 1 313 ? 28.643 -0.592 -22.669 1.00 91.12 313 LYS A O 1
ATOM 2545 N N . PHE A 1 314 ? 26.688 -1.418 -23.407 1.00 90.88 314 PHE A N 1
ATOM 2546 C CA . PHE A 1 314 ? 27.175 -2.795 -23.567 1.00 90.88 314 PHE A CA 1
ATOM 2547 C C . PHE A 1 314 ? 28.210 -2.925 -24.691 1.00 90.88 314 PHE A C 1
ATOM 2549 O O . PHE A 1 314 ? 29.183 -3.662 -24.530 1.00 90.88 314 PHE A O 1
ATOM 2556 N N . CYS A 1 315 ? 28.047 -2.165 -25.775 1.00 91.94 315 CYS A N 1
ATOM 2557 C CA . CYS A 1 315 ? 28.948 -2.147 -26.928 1.00 91.94 315 CYS A CA 1
ATOM 2558 C C . CYS A 1 315 ? 30.126 -1.166 -26.774 1.00 91.94 315 CYS A C 1
ATOM 2560 O O . CYS A 1 315 ? 30.831 -0.886 -27.737 1.00 91.94 315 CYS A O 1
ATOM 2562 N N . GLY A 1 316 ? 30.365 -0.617 -25.576 1.00 90.00 316 GLY A N 1
ATOM 2563 C CA . GLY A 1 316 ? 31.508 0.270 -25.322 1.00 90.00 316 GLY A CA 1
ATOM 2564 C C . GLY A 1 316 ? 31.446 1.622 -26.047 1.00 90.00 316 GLY A C 1
ATOM 2565 O O . GLY A 1 316 ? 32.486 2.247 -26.243 1.00 90.00 316 GLY A O 1
ATOM 2566 N N . GLY A 1 317 ? 30.247 2.078 -26.416 1.00 90.12 317 GLY A N 1
ATOM 2567 C CA . GLY A 1 317 ? 30.002 3.311 -27.164 1.00 90.12 317 GLY A CA 1
ATOM 2568 C C . GLY A 1 317 ? 30.068 3.155 -28.685 1.00 90.12 317 GLY A C 1
ATOM 2569 O O . GLY A 1 317 ? 30.110 4.167 -29.379 1.00 90.12 317 GLY A O 1
ATOM 2570 N N . ASP A 1 318 ? 30.109 1.924 -29.195 1.00 94.75 318 ASP A N 1
ATOM 2571 C CA . ASP A 1 318 ? 30.052 1.639 -30.629 1.00 94.75 318 ASP A CA 1
ATOM 2572 C C . ASP A 1 318 ? 28.602 1.718 -31.143 1.00 94.75 318 ASP A C 1
ATOM 2574 O O . ASP A 1 318 ? 27.773 0.852 -30.848 1.00 94.75 318 ASP A O 1
ATOM 2578 N N . GLU A 1 319 ? 28.314 2.784 -31.893 1.00 95.31 319 GLU A N 1
ATOM 2579 C CA . GLU A 1 319 ? 26.997 3.088 -32.468 1.00 95.31 319 GLU A CA 1
ATOM 2580 C C . GLU A 1 319 ? 26.543 2.046 -33.496 1.00 95.31 319 GLU A C 1
ATOM 2582 O O . GLU A 1 319 ? 25.362 1.690 -33.535 1.00 95.31 319 GLU A O 1
ATOM 2587 N N . ASP A 1 320 ? 27.472 1.530 -34.306 1.00 95.62 320 ASP A N 1
ATOM 2588 C CA . ASP A 1 320 ? 27.151 0.569 -35.359 1.00 95.62 320 ASP A CA 1
ATOM 2589 C C . ASP A 1 320 ? 26.715 -0.758 -34.721 1.00 95.62 320 ASP A C 1
ATOM 2591 O O . ASP A 1 320 ? 25.674 -1.309 -35.084 1.00 95.62 320 ASP A O 1
ATOM 2595 N N . LEU A 1 321 ? 27.443 -1.219 -33.695 1.00 95.00 321 LEU A N 1
ATOM 2596 C CA . LEU A 1 321 ? 27.085 -2.426 -32.938 1.00 95.00 321 LEU A CA 1
ATOM 2597 C C . LEU A 1 321 ? 25.796 -2.259 -32.121 1.00 95.00 321 LEU A C 1
ATOM 2599 O O . LEU A 1 321 ? 25.013 -3.201 -31.997 1.00 95.00 321 LEU A O 1
ATOM 2603 N N . ALA A 1 322 ? 25.560 -1.083 -31.532 1.00 94.19 322 ALA A N 1
ATOM 2604 C CA . ALA A 1 322 ? 24.316 -0.813 -30.811 1.00 94.19 322 ALA A CA 1
ATOM 2605 C C . ALA A 1 322 ? 23.101 -0.836 -31.754 1.00 94.19 322 ALA A C 1
ATOM 2607 O O . ALA A 1 322 ? 22.074 -1.434 -31.423 1.00 94.19 322 ALA A O 1
ATOM 2608 N N . THR A 1 323 ? 23.250 -0.251 -32.945 1.00 93.75 323 THR A N 1
ATOM 2609 C CA . THR A 1 323 ? 22.229 -0.262 -34.000 1.00 93.75 323 THR A CA 1
ATOM 2610 C C . THR A 1 323 ? 21.984 -1.675 -34.528 1.00 93.75 323 THR A C 1
ATOM 2612 O O . THR A 1 323 ? 20.830 -2.066 -34.698 1.00 93.75 323 THR A O 1
ATOM 2615 N N . GLU A 1 324 ? 23.037 -2.469 -34.746 1.00 94.19 324 GLU A N 1
ATOM 2616 C CA . GLU A 1 324 ? 22.915 -3.880 -35.139 1.00 94.19 324 GLU A CA 1
ATOM 2617 C C . GLU A 1 324 ? 22.095 -4.671 -34.108 1.00 94.19 324 GLU A C 1
ATOM 2619 O O . GLU A 1 324 ? 21.156 -5.373 -34.478 1.00 94.19 324 GLU A O 1
ATOM 2624 N N . MET A 1 325 ? 22.350 -4.473 -32.809 1.00 92.81 325 MET A N 1
ATOM 2625 C CA . MET A 1 325 ? 21.591 -5.146 -31.750 1.00 92.81 325 MET A CA 1
ATOM 2626 C C . MET A 1 325 ? 20.107 -4.734 -31.713 1.00 92.81 325 MET A C 1
ATOM 2628 O O . MET A 1 325 ? 19.244 -5.562 -31.411 1.00 92.81 325 MET A O 1
ATOM 2632 N N . GLU A 1 326 ? 19.782 -3.473 -32.013 1.00 91.19 326 GLU A N 1
ATOM 2633 C CA . GLU A 1 326 ? 18.390 -3.032 -32.175 1.00 91.19 326 GLU A CA 1
ATOM 2634 C C . GLU A 1 326 ? 17.703 -3.701 -33.364 1.00 91.19 326 GLU A C 1
ATOM 2636 O O . GLU A 1 326 ? 16.567 -4.163 -33.228 1.00 91.19 326 GLU A O 1
ATOM 2641 N N . VAL A 1 327 ? 18.381 -3.767 -34.515 1.00 90.31 327 VAL A N 1
ATOM 2642 C CA . VAL A 1 327 ? 17.863 -4.436 -35.715 1.00 90.31 327 VAL A CA 1
ATOM 2643 C C . VAL A 1 327 ? 17.593 -5.905 -35.404 1.00 90.31 327 VAL A C 1
ATOM 2645 O O . VAL A 1 327 ? 16.455 -6.353 -35.561 1.00 90.31 327 VAL A O 1
ATOM 2648 N N . ASP A 1 328 ? 18.576 -6.612 -34.844 1.00 89.19 328 ASP A N 1
ATOM 2649 C CA . ASP A 1 328 ? 18.445 -8.010 -34.430 1.00 89.19 328 ASP A CA 1
ATOM 2650 C C . ASP A 1 328 ? 17.256 -8.216 -33.484 1.00 89.19 328 ASP A C 1
ATOM 2652 O O . ASP A 1 328 ? 16.466 -9.149 -33.660 1.00 89.19 328 ASP A O 1
ATOM 2656 N N . TYR A 1 329 ? 17.077 -7.327 -32.501 1.00 87.94 329 TYR A N 1
ATOM 2657 C CA . TYR A 1 329 ? 15.939 -7.387 -31.589 1.00 87.94 329 TYR A CA 1
ATOM 2658 C C . TYR A 1 329 ? 14.602 -7.191 -32.313 1.00 87.94 329 TYR A C 1
ATOM 2660 O O . TYR A 1 329 ? 13.658 -7.931 -32.046 1.00 87.94 329 TYR A O 1
ATOM 2668 N N . THR A 1 330 ? 14.496 -6.240 -33.244 1.00 84.12 330 THR A N 1
ATOM 2669 C CA . THR A 1 330 ? 13.250 -6.013 -34.001 1.00 84.12 330 THR A CA 1
ATOM 2670 C C . THR A 1 330 ? 12.911 -7.148 -34.968 1.00 84.12 330 THR A C 1
ATOM 2672 O O . THR A 1 330 ? 11.732 -7.421 -35.216 1.00 84.12 330 THR A O 1
ATOM 2675 N N . GLU A 1 331 ? 13.918 -7.856 -35.479 1.00 83.19 331 GLU A N 1
ATOM 2676 C CA . GLU A 1 331 ? 13.735 -9.022 -36.345 1.00 83.19 331 GLU A CA 1
ATOM 2677 C C . GLU A 1 331 ? 13.444 -10.307 -35.544 1.00 83.19 331 GLU A C 1
ATOM 2679 O O . GLU A 1 331 ? 12.745 -11.205 -36.028 1.00 83.19 331 GLU A O 1
ATOM 2684 N N . TYR A 1 332 ? 13.872 -10.382 -34.279 1.00 73.12 332 TYR A N 1
ATOM 2685 C CA . TYR A 1 332 ? 13.702 -11.548 -33.403 1.00 73.12 332 TYR A CA 1
ATOM 2686 C C . TYR A 1 332 ? 12.239 -12.045 -33.234 1.00 73.12 332 TYR A C 1
ATOM 2688 O O . TYR A 1 332 ? 12.007 -13.260 -33.346 1.00 73.12 332 TYR A O 1
ATOM 2696 N N . PRO A 1 333 ? 11.209 -11.188 -33.032 1.00 61.62 333 PRO A N 1
ATOM 2697 C CA . PRO A 1 333 ? 9.807 -11.602 -32.909 1.00 61.62 333 PRO A CA 1
ATOM 2698 C C . PRO A 1 333 ? 9.260 -12.376 -34.117 1.00 61.62 333 PRO A C 1
ATOM 2700 O O . PRO A 1 333 ? 8.339 -13.189 -33.961 1.00 61.62 333 PRO A O 1
ATOM 2703 N N . TYR A 1 334 ? 9.823 -12.187 -35.319 1.00 51.00 334 TYR A N 1
ATOM 2704 C CA . TYR A 1 334 ? 9.377 -12.901 -36.523 1.00 51.00 334 TYR A CA 1
ATOM 2705 C C . TYR A 1 334 ? 9.665 -14.409 -36.475 1.00 51.00 334 TYR A C 1
ATOM 2707 O O . TYR A 1 334 ? 8.990 -15.181 -37.165 1.00 51.00 334 TYR A O 1
ATOM 2715 N N . HIS A 1 335 ? 10.600 -14.858 -35.632 1.00 51.41 335 HIS A N 1
ATOM 2716 C CA . HIS A 1 335 ? 10.941 -16.275 -35.501 1.00 51.41 335 HIS A CA 1
ATOM 2717 C C . HIS A 1 335 ? 10.021 -17.054 -34.547 1.00 51.41 335 HIS A C 1
ATOM 2719 O O . HIS A 1 335 ? 9.846 -18.260 -34.735 1.00 51.41 335 HIS A O 1
ATOM 2725 N N . PHE A 1 336 ? 9.380 -16.388 -33.579 1.00 52.34 336 PHE A N 1
ATOM 2726 C CA . PHE A 1 336 ? 8.483 -17.033 -32.607 1.00 52.34 336 PHE A CA 1
ATOM 2727 C C . PHE A 1 336 ? 6.996 -16.965 -32.981 1.00 52.34 336 PHE A C 1
ATOM 2729 O O . PHE A 1 336 ? 6.243 -17.845 -32.577 1.00 52.34 336 PHE A O 1
ATOM 2736 N N . ARG A 1 337 ? 6.560 -16.001 -33.808 1.00 48.56 337 ARG A N 1
ATOM 2737 C CA . ARG A 1 337 ? 5.157 -15.911 -34.280 1.00 48.56 337 ARG A CA 1
ATOM 2738 C C . ARG A 1 337 ? 4.773 -16.948 -35.357 1.00 48.56 337 ARG A C 1
ATOM 2740 O O . ARG A 1 337 ? 3.614 -17.006 -35.750 1.00 48.56 337 ARG A O 1
ATOM 2747 N N .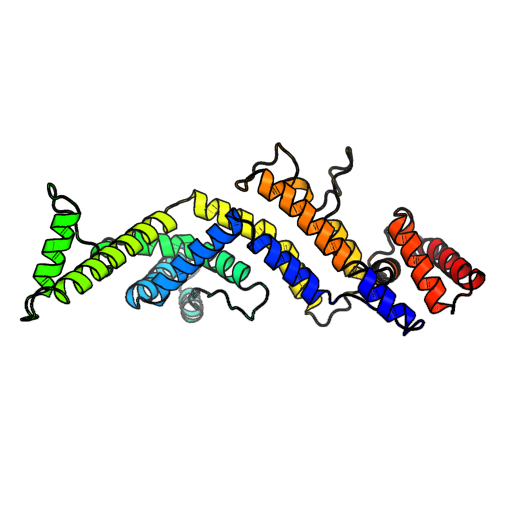 LYS A 1 338 ? 5.726 -17.748 -35.858 1.00 41.88 338 LYS A N 1
ATOM 2748 C CA . LYS A 1 338 ? 5.533 -18.741 -36.941 1.00 41.88 338 LYS A CA 1
ATOM 2749 C C . LYS A 1 338 ? 5.477 -20.211 -36.485 1.00 41.88 338 LYS A C 1
ATOM 2751 O O . LYS A 1 338 ? 5.532 -21.088 -37.347 1.00 41.88 338 LYS A O 1
ATOM 2756 N N . ARG A 1 339 ? 5.400 -20.505 -35.184 1.00 41.78 339 ARG A N 1
ATOM 2757 C CA . ARG A 1 339 ? 5.276 -21.884 -34.678 1.00 41.78 339 ARG A CA 1
ATOM 2758 C C . ARG A 1 339 ? 3.967 -22.125 -33.957 1.00 41.78 339 ARG A C 1
ATOM 2760 O O . ARG A 1 339 ? 3.589 -21.249 -33.152 1.00 41.78 339 ARG A O 1
#